Protein AF-A0A7C6ACN4-F1 (afdb_monomer)

Radius of gyration: 21.98 Å; Cα contacts (8 Å, |Δi|>4): 459; chains: 1; bounding box: 52×44×60 Å

Sequence (248 aa):
MKNLQRIVLDIPLSKVHLVDISTASTRESVDLMNLEFILCHEGVNSRGDRFTAEELKASWRTPIYKPLNWEHKEPIIGTIASSSLKKTEDGLYYIECVGKIWKFLYEDYANLIYEAMAKDSPEYHVDSAFISMEAWFSSYRMVVGDYEEVYEKGEAKAEELHELRGTYLDDGRFVSRELRNVIFGGGAITASPADKGAIIKSVASLYSNLEEYHKYLHKAFAGEIHSPLSEEQLIKEHERVHRQLWNI

pLDDT: mean 79.55, std 21.05, range [27.98, 98.44]

Solvent-accessible surface area (backbone atoms only — not comparable to full-atom values): 13806 Å² total; per-residue (Å²): 140,79,85,80,78,79,82,74,82,81,70,75,86,85,72,72,71,91,66,76,69,87,81,64,84,87,67,80,51,91,41,54,35,46,32,35,30,29,48,45,62,48,43,69,33,72,65,12,46,26,38,46,62,68,46,49,72,73,19,40,68,47,33,46,74,16,46,25,24,46,36,98,73,61,56,74,43,29,30,23,74,40,56,41,79,48,63,50,95,90,63,46,38,30,32,38,31,35,35,36,31,41,30,68,88,33,42,71,60,46,48,51,56,48,44,36,65,44,93,80,41,90,88,42,56,71,61,53,42,22,22,28,62,36,73,46,60,81,47,42,30,35,28,32,49,87,66,76,41,76,31,51,67,86,38,74,68,24,62,68,45,58,84,44,39,47,38,65,48,97,88,67,37,40,28,29,34,36,58,31,75,48,36,35,61,26,36,19,45,23,64,75,36,51,42,86,81,12,30,61,70,46,65,53,62,96,56,88,47,60,68,59,53,50,52,48,42,52,35,33,75,72,63,77,40,95,58,95,61,52,73,69,53,44,50,55,50,43,55,53,50,51,27,69,76,66,78,99

Nearest PDB structures (foldseek):
  4nj5-assembly1_A  TM=4.307E-01  e=3.058E+00  Arabidopsis thaliana
  7b5h-assembly1_AJ  TM=3.416E-01  e=3.248E+00  Nostoc sp. PCC 7120 = FACHB-418

Secondary structure (DSSP, 8-state):
------------S--------TT-TT---TTEEEEEEEEEESEE-TTSEEE-HHHHHHHTTTTTT-EEEEGGG--EEEEEEEEEEEE-TTS-EEEEEEEEEETTTSHHHHHHHHHHHSTT-TTS-GGG-EEEEEEE-SEEEEEETTTTEEEETTSHHHHHHHTTTTSB-TTS-BEEEEEES-EEEEEEEESS-SSTT-BEEEE--S-S-HHHHHHHHHHHHTTSS--SS-HHHHHHHHHHHHHHHHT-

Mean predicted aligned error: 12.18 Å

Foldseek 3Di:
DDDDDPPDPCPPPPDLDPDPPVPPDDDPDLQKKKFKWWADWAQAFLQQEGEHPVNCVVALFQQAQFFEAAPPPDDRFWGFNGWDWDADPVGTITIMTMIIGRCVVVVVVLVLLVLLVPPPDPPRDVLQFFKAWDKDADWKWKDKQNNPDIGTPPPPVRVVCVVVRSHADPVGIHIHIYGHPMRTRYMYRGSDYRHPRTGTSDMDPSCPPLVVVLVVLVCCLVVVDPDPDDNVRSVVVNVVSVCVVPVD

Structure (mmCIF, N/CA/C/O backbone):
data_AF-A0A7C6ACN4-F1
#
_entry.id   AF-A0A7C6ACN4-F1
#
loop_
_atom_site.group_PDB
_atom_site.id
_atom_site.type_symbol
_atom_site.label_atom_id
_atom_site.label_alt_id
_atom_site.label_comp_id
_atom_site.label_asym_id
_atom_site.label_entity_id
_atom_site.label_seq_id
_atom_site.pdbx_PDB_ins_code
_atom_site.Cartn_x
_atom_site.Cartn_y
_atom_site.Cartn_z
_atom_site.occupancy
_atom_site.B_iso_or_equiv
_atom_site.auth_seq_id
_atom_site.auth_comp_id
_atom_site.auth_asym_id
_atom_site.auth_atom_id
_atom_site.pdbx_PDB_model_num
ATOM 1 N N . MET A 1 1 ? -13.151 31.583 19.490 1.00 36.50 1 MET A N 1
ATOM 2 C CA . MET A 1 1 ? -12.324 31.464 18.271 1.00 36.50 1 MET A CA 1
ATOM 3 C C . MET A 1 1 ? -10.948 30.980 18.697 1.00 36.50 1 MET A C 1
ATOM 5 O O . MET A 1 1 ? -10.236 31.734 19.345 1.00 36.50 1 MET A O 1
ATOM 9 N N . LYS A 1 2 ? -10.625 29.703 18.464 1.00 31.92 2 LYS A N 1
ATOM 10 C CA . LYS A 1 2 ? -9.300 29.132 18.742 1.00 31.92 2 LYS A CA 1
ATOM 11 C C . LYS A 1 2 ? -8.644 28.816 17.401 1.00 31.92 2 LYS A C 1
ATOM 13 O O . LYS A 1 2 ? -9.242 28.131 16.578 1.00 31.92 2 LYS A O 1
ATOM 18 N N . ASN A 1 3 ? -7.463 29.388 17.198 1.00 32.62 3 ASN A N 1
ATOM 19 C CA . ASN A 1 3 ? -6.634 29.228 16.011 1.00 32.62 3 ASN A CA 1
ATOM 20 C C . ASN A 1 3 ? -6.230 27.761 15.838 1.00 32.62 3 ASN A C 1
ATOM 22 O O . ASN A 1 3 ? -5.557 27.201 16.701 1.00 32.62 3 ASN A O 1
ATOM 26 N N . LEU A 1 4 ? -6.617 27.165 14.712 1.00 27.98 4 LEU A N 1
ATOM 27 C CA . LEU A 1 4 ? -6.029 25.927 14.213 1.00 27.98 4 LEU A CA 1
ATOM 28 C C . LEU A 1 4 ? -4.649 26.270 13.644 1.00 27.98 4 LEU A C 1
ATOM 30 O O . LEU A 1 4 ? -4.538 26.847 12.563 1.00 27.98 4 LEU A O 1
ATOM 34 N N . GLN A 1 5 ? -3.593 25.953 14.393 1.00 31.78 5 GLN A N 1
ATOM 35 C CA . GLN A 1 5 ? -2.251 25.877 13.827 1.00 31.78 5 GLN A CA 1
ATOM 36 C C . GLN A 1 5 ? -2.211 24.679 12.880 1.00 31.78 5 GLN A C 1
ATOM 38 O O . GLN A 1 5 ? -2.373 23.531 13.285 1.00 31.78 5 GLN A O 1
ATOM 43 N N . ARG A 1 6 ? -2.026 24.977 11.596 1.00 28.59 6 ARG A N 1
ATOM 44 C CA . ARG A 1 6 ? -1.754 24.004 10.546 1.00 28.59 6 ARG A CA 1
ATOM 45 C C . ARG A 1 6 ? -0.396 23.370 10.860 1.00 28.59 6 ARG A C 1
ATOM 47 O O . ARG A 1 6 ? 0.621 24.052 10.772 1.00 28.59 6 ARG A O 1
ATOM 54 N N . ILE A 1 7 ? -0.383 22.101 11.263 1.00 30.09 7 ILE A N 1
ATOM 55 C CA . ILE A 1 7 ? 0.850 21.314 11.329 1.00 30.09 7 ILE A CA 1
ATOM 56 C C . ILE A 1 7 ? 1.236 21.035 9.877 1.00 30.09 7 ILE A C 1
ATOM 58 O O . ILE A 1 7 ? 0.654 20.181 9.214 1.00 30.09 7 ILE A O 1
ATOM 62 N N . VAL A 1 8 ? 2.151 21.846 9.354 1.00 30.95 8 VAL A N 1
ATOM 63 C CA . VAL A 1 8 ? 2.871 21.544 8.121 1.00 30.95 8 VAL A CA 1
ATOM 64 C C . VAL A 1 8 ? 3.978 20.584 8.534 1.00 30.95 8 VAL A C 1
ATOM 66 O O . VAL A 1 8 ? 4.896 20.970 9.254 1.00 30.95 8 VAL A O 1
ATOM 69 N N . LEU A 1 9 ? 3.847 19.316 8.148 1.00 28.88 9 LEU A N 1
ATOM 70 C CA . LEU A 1 9 ? 4.969 18.387 8.179 1.00 28.88 9 LEU A CA 1
ATOM 71 C C . LEU A 1 9 ? 5.937 18.836 7.080 1.00 28.88 9 LEU A C 1
ATOM 73 O O . LEU A 1 9 ? 5.779 18.466 5.919 1.00 28.88 9 LEU A O 1
ATOM 77 N N . ASP A 1 10 ? 6.899 19.685 7.443 1.00 32.06 10 ASP A N 1
ATOM 78 C CA . ASP A 1 10 ? 8.075 19.966 6.621 1.00 32.06 10 ASP A CA 1
ATOM 79 C C . ASP A 1 10 ? 8.914 18.686 6.570 1.00 32.06 10 ASP A C 1
ATOM 81 O O . ASP A 1 10 ? 9.819 18.472 7.376 1.00 32.06 10 ASP A O 1
ATOM 85 N N . ILE A 1 11 ? 8.584 17.794 5.636 1.00 36.12 11 ILE A N 1
ATOM 86 C CA . ILE A 1 11 ? 9.479 16.708 5.252 1.00 36.12 11 ILE A CA 1
ATOM 87 C C . ILE A 1 11 ? 10.513 17.340 4.314 1.00 36.12 11 ILE A C 1
ATOM 89 O O . ILE A 1 11 ? 10.164 17.709 3.189 1.00 36.12 11 ILE A O 1
ATOM 93 N N . PRO A 1 12 ? 11.781 17.504 4.726 1.00 34.66 12 PRO A N 1
ATOM 94 C CA . PRO A 1 12 ? 12.799 18.011 3.823 1.00 34.66 12 PRO A CA 1
ATOM 95 C C . PRO A 1 12 ? 12.951 17.048 2.634 1.00 34.66 12 PRO A C 1
ATOM 97 O O . PRO A 1 12 ? 13.355 15.897 2.791 1.00 34.66 12 PRO A O 1
ATOM 100 N N . LEU A 1 13 ? 12.683 17.544 1.422 1.00 40.44 13 LEU A N 1
ATOM 101 C CA . LEU A 1 13 ? 12.832 16.852 0.125 1.00 40.44 13 LEU A CA 1
ATOM 102 C C . LEU A 1 13 ? 14.290 16.459 -0.229 1.00 40.44 13 LEU A C 1
ATOM 104 O O . LEU A 1 13 ? 14.598 16.102 -1.371 1.00 40.44 13 LEU A O 1
ATOM 108 N N . SER A 1 14 ? 15.210 16.502 0.737 1.00 38.72 14 SER A N 1
ATOM 109 C CA . SER A 1 14 ? 16.653 16.325 0.556 1.00 38.72 14 SER A CA 1
ATOM 110 C C . SER A 1 14 ? 17.162 14.887 0.708 1.00 38.72 14 SER A C 1
ATOM 112 O O . SER A 1 14 ? 18.372 14.680 0.743 1.00 38.72 14 SER A O 1
ATOM 114 N N . LYS A 1 15 ? 16.292 13.869 0.738 1.00 39.22 15 LYS A N 1
ATOM 115 C CA . LYS A 1 15 ? 16.721 12.456 0.743 1.00 39.22 15 LYS A CA 1
ATOM 116 C C . LYS A 1 15 ? 15.911 11.569 -0.201 1.00 39.22 15 LYS A C 1
ATOM 118 O O . LYS A 1 15 ? 15.415 10.521 0.190 1.00 39.22 15 LYS A O 1
ATOM 123 N N . VAL A 1 16 ? 15.836 11.951 -1.475 1.00 38.09 16 VAL A N 1
ATOM 124 C CA . VAL A 1 16 ? 15.795 10.922 -2.525 1.00 38.09 16 VAL A CA 1
ATOM 125 C C . VAL A 1 16 ? 17.247 10.634 -2.844 1.00 38.09 16 VAL A C 1
ATOM 127 O O . VAL A 1 16 ? 17.904 11.404 -3.541 1.00 38.09 16 VAL A O 1
ATOM 130 N N . HIS A 1 17 ? 17.774 9.575 -2.250 1.00 35.88 17 HIS A N 1
ATOM 131 C CA . HIS A 1 17 ? 19.028 9.038 -2.724 1.00 35.88 17 HIS A CA 1
ATOM 132 C C . HIS A 1 17 ? 18.700 8.214 -3.971 1.00 35.88 17 HIS A C 1
ATOM 134 O O . HIS A 1 17 ? 17.977 7.224 -3.880 1.00 35.88 17 HIS A O 1
ATOM 140 N N . LEU A 1 18 ? 19.239 8.605 -5.127 1.00 37.12 18 LEU A N 1
ATOM 141 C CA . LEU A 1 18 ? 19.531 7.645 -6.191 1.00 37.12 18 LEU A CA 1
ATOM 142 C C . LEU A 1 18 ? 20.597 6.702 -5.613 1.00 37.12 18 LEU A C 1
ATOM 144 O O . LEU A 1 18 ? 21.793 6.928 -5.775 1.00 37.12 18 LEU A O 1
ATOM 148 N N . VAL A 1 19 ? 20.173 5.737 -4.793 1.00 37.50 19 VAL A N 1
ATOM 149 C CA . VAL A 1 19 ? 21.060 4.692 -4.289 1.00 37.50 19 VAL A CA 1
ATOM 150 C C . VAL A 1 19 ? 21.122 3.652 -5.385 1.00 37.50 19 VAL A C 1
ATOM 152 O O . VAL A 1 19 ? 20.124 3.013 -5.709 1.00 37.50 19 VAL A O 1
ATOM 155 N N . ASP A 1 20 ? 22.311 3.510 -5.947 1.00 41.59 20 ASP A N 1
ATOM 156 C CA . ASP A 1 20 ? 22.740 2.318 -6.655 1.00 41.59 20 ASP A CA 1
ATOM 157 C C . ASP A 1 20 ? 22.333 1.092 -5.816 1.00 41.59 20 ASP A C 1
ATOM 159 O O . ASP A 1 20 ? 22.844 0.907 -4.702 1.00 41.59 20 ASP A O 1
ATOM 163 N N . ILE A 1 21 ? 21.339 0.321 -6.283 1.00 38.94 21 ILE A N 1
ATOM 164 C CA . ILE A 1 21 ? 20.823 -0.892 -5.626 1.00 38.94 21 ILE A CA 1
ATOM 165 C C . ILE A 1 21 ? 21.959 -1.926 -5.644 1.00 38.94 21 ILE A C 1
ATOM 167 O O . ILE A 1 21 ? 22.038 -2.846 -6.456 1.00 38.94 21 ILE A O 1
ATOM 171 N N . SER A 1 22 ? 22.897 -1.754 -4.723 1.00 35.69 22 SER A N 1
ATOM 172 C CA . SER A 1 22 ? 24.231 -2.352 -4.741 1.00 35.69 22 SER A CA 1
ATOM 173 C C . SER A 1 22 ? 24.258 -3.776 -4.183 1.00 35.69 22 SER A C 1
ATOM 175 O O . SER A 1 22 ? 25.254 -4.210 -3.618 1.00 35.69 22 SER A O 1
ATOM 177 N N . THR A 1 23 ? 23.173 -4.534 -4.385 1.00 35.41 23 THR A N 1
ATOM 178 C CA . THR A 1 23 ? 23.148 -6.010 -4.306 1.00 35.41 23 THR A CA 1
ATOM 179 C C . THR A 1 23 ? 22.110 -6.662 -5.243 1.00 35.41 23 THR A C 1
ATOM 181 O O . THR A 1 23 ? 21.738 -7.815 -5.036 1.00 35.41 23 THR A O 1
ATOM 184 N N . ALA A 1 24 ? 21.669 -5.979 -6.312 1.00 33.56 24 ALA A N 1
ATOM 185 C CA . ALA A 1 24 ? 20.885 -6.601 -7.393 1.00 33.56 24 ALA A CA 1
ATOM 186 C C . ALA A 1 24 ? 21.684 -6.806 -8.696 1.00 33.56 24 ALA A C 1
ATOM 188 O O . ALA A 1 24 ? 21.100 -7.078 -9.745 1.00 33.56 24 ALA A O 1
ATOM 189 N N . SER A 1 25 ? 23.019 -6.743 -8.642 1.00 37.97 25 SER A N 1
ATOM 190 C CA . SER A 1 25 ? 23.856 -7.270 -9.722 1.00 37.97 25 SER A CA 1
ATOM 191 C C . SER A 1 25 ? 23.615 -8.782 -9.799 1.00 37.97 25 SER A C 1
ATOM 193 O O . SER A 1 25 ? 23.800 -9.525 -8.839 1.00 37.97 25 SER A O 1
ATOM 195 N N . THR A 1 26 ? 23.044 -9.297 -10.885 1.00 33.91 26 THR A N 1
ATOM 196 C CA . THR A 1 26 ? 23.857 -10.024 -11.879 1.00 33.91 26 THR A CA 1
ATOM 197 C C . THR A 1 26 ? 23.089 -10.351 -13.167 1.00 33.91 26 THR A C 1
ATOM 199 O O . THR A 1 26 ? 23.535 -11.191 -13.941 1.00 33.91 26 THR A O 1
ATOM 202 N N . ARG A 1 27 ? 21.953 -9.691 -13.423 1.00 38.12 27 ARG A N 1
ATOM 203 C CA . ARG A 1 27 ? 21.247 -9.626 -14.718 1.00 38.12 27 ARG A CA 1
ATOM 204 C C . ARG A 1 27 ? 20.074 -8.679 -14.515 1.00 38.12 27 ARG A C 1
ATOM 206 O O . ARG A 1 27 ? 18.991 -9.111 -14.123 1.00 38.12 27 ARG A O 1
ATOM 213 N N . GLU A 1 28 ? 20.301 -7.386 -14.708 1.00 51.59 28 GLU A N 1
ATOM 214 C CA . GLU A 1 28 ? 19.184 -6.472 -14.917 1.00 51.59 28 GLU A CA 1
ATOM 215 C C . GLU A 1 28 ? 18.408 -7.012 -16.116 1.00 51.59 28 GLU A C 1
ATOM 217 O O . GLU A 1 28 ? 18.910 -7.054 -17.240 1.00 51.59 28 GLU A O 1
ATOM 222 N N . SER A 1 29 ? 17.231 -7.577 -15.852 1.00 54.12 29 SER A N 1
ATOM 223 C CA . SER A 1 29 ? 16.371 -8.032 -16.930 1.00 54.12 29 SER A CA 1
ATOM 224 C C . SER A 1 29 ? 16.032 -6.794 -17.743 1.00 54.12 29 SER A C 1
ATOM 226 O O . SER A 1 29 ? 15.450 -5.855 -17.202 1.00 54.12 29 SER A O 1
ATOM 228 N N . VAL A 1 30 ? 16.385 -6.798 -19.028 1.00 60.41 30 VAL A N 1
ATOM 229 C CA . VAL A 1 30 ? 16.044 -5.723 -19.975 1.00 60.41 30 VAL A CA 1
ATOM 230 C C . VAL A 1 30 ? 14.535 -5.435 -19.958 1.00 60.41 30 VAL A C 1
ATOM 232 O O . VAL A 1 30 ? 14.119 -4.334 -20.285 1.00 60.41 30 VAL A O 1
ATOM 235 N N . ASP A 1 31 ? 13.722 -6.392 -19.507 1.00 70.38 31 ASP A N 1
ATOM 236 C CA . ASP A 1 31 ? 12.268 -6.299 -19.381 1.00 70.38 31 ASP A CA 1
ATOM 237 C C . ASP A 1 31 ? 11.757 -5.735 -18.039 1.00 70.38 31 ASP A C 1
ATOM 239 O O . ASP A 1 31 ? 10.598 -5.352 -17.942 1.00 70.38 31 ASP A O 1
ATOM 243 N N . LEU A 1 32 ? 12.573 -5.631 -16.984 1.00 83.75 32 LEU A N 1
ATOM 244 C CA . LEU A 1 32 ? 12.068 -5.255 -15.656 1.00 83.75 32 LEU A CA 1
ATOM 245 C C . LEU A 1 32 ? 12.504 -3.852 -15.226 1.00 83.75 32 LEU A C 1
ATOM 247 O O . LEU A 1 32 ? 13.666 -3.472 -15.365 1.00 83.75 32 LEU A O 1
ATOM 251 N N . MET A 1 33 ? 11.571 -3.105 -14.636 1.00 86.81 33 MET A N 1
ATOM 252 C CA . MET A 1 33 ? 11.847 -1.894 -13.860 1.00 86.81 33 MET A CA 1
ATOM 253 C C . MET A 1 33 ? 11.521 -2.158 -12.390 1.00 86.81 33 MET A C 1
ATOM 255 O O . MET A 1 33 ? 10.387 -2.502 -12.053 1.00 86.81 33 MET A O 1
ATOM 259 N N . ASN A 1 34 ? 12.515 -2.014 -11.514 1.00 87.88 34 ASN A N 1
ATOM 260 C CA . ASN A 1 34 ? 12.298 -2.129 -10.073 1.00 87.88 34 ASN A CA 1
ATOM 261 C C . ASN A 1 34 ? 11.777 -0.799 -9.517 1.00 87.88 34 ASN A C 1
ATOM 263 O O . ASN A 1 34 ? 12.268 0.261 -9.906 1.00 87.88 34 ASN A O 1
ATOM 267 N N . LEU A 1 35 ? 10.848 -0.860 -8.567 1.00 88.56 35 LEU A N 1
ATOM 268 C CA . LEU A 1 35 ? 10.466 0.287 -7.745 1.00 88.56 35 LEU A CA 1
ATOM 269 C C . LEU A 1 35 ? 10.407 -0.096 -6.269 1.00 88.56 35 LEU A C 1
ATOM 271 O O . LEU A 1 35 ? 10.041 -1.220 -5.932 1.00 88.56 35 LEU A O 1
ATOM 275 N N . GLU A 1 36 ? 10.721 0.842 -5.391 1.00 91.69 36 GLU A N 1
ATOM 276 C CA . GLU A 1 36 ? 10.453 0.732 -3.959 1.00 91.69 36 GLU A CA 1
ATOM 277 C C . GLU A 1 36 ? 9.267 1.620 -3.617 1.00 91.69 36 GLU A C 1
ATOM 279 O O . GLU A 1 36 ? 9.196 2.765 -4.064 1.00 91.69 36 GLU A O 1
ATOM 284 N N . PHE A 1 37 ? 8.336 1.122 -2.812 1.00 93.75 37 PHE A N 1
ATOM 285 C CA . PHE A 1 37 ? 7.139 1.875 -2.457 1.00 93.75 37 PHE A CA 1
ATOM 286 C C . PHE A 1 37 ? 6.582 1.477 -1.096 1.00 93.75 37 PHE A C 1
ATOM 288 O O . PHE A 1 37 ? 6.872 0.401 -0.573 1.00 93.75 37 PHE A O 1
ATOM 295 N N . ILE A 1 38 ? 5.756 2.347 -0.523 1.00 95.56 38 ILE A N 1
ATOM 296 C CA . ILE A 1 38 ? 4.995 2.051 0.689 1.00 95.56 38 ILE A CA 1
ATOM 297 C C . ILE A 1 38 ? 3.606 1.572 0.282 1.00 95.56 38 ILE A C 1
ATOM 299 O O . ILE A 1 38 ? 2.901 2.261 -0.446 1.00 95.56 38 ILE A O 1
ATOM 303 N N . LEU A 1 39 ? 3.218 0.384 0.747 1.00 96.31 39 LEU A N 1
ATOM 304 C CA . LEU A 1 39 ? 1.918 -0.208 0.441 1.00 96.31 39 LEU A CA 1
ATOM 305 C C . LEU A 1 39 ? 0.819 0.308 1.376 1.00 96.31 39 LEU A C 1
ATOM 307 O O . LEU A 1 39 ? -0.296 0.542 0.928 1.00 96.31 39 LEU A O 1
ATOM 311 N N . CYS A 1 40 ? 1.107 0.415 2.676 1.00 96.00 40 CYS A N 1
ATOM 312 C CA . CYS A 1 40 ? 0.119 0.743 3.707 1.00 96.00 40 CYS A CA 1
ATOM 313 C C . CYS A 1 40 ? 0.803 1.198 5.001 1.00 96.00 40 CYS A C 1
ATOM 315 O O . CYS A 1 40 ? 1.792 0.581 5.414 1.00 96.00 40 CYS A O 1
ATOM 317 N N . HIS A 1 41 ? 0.232 2.202 5.666 1.00 96.88 41 HIS A N 1
ATOM 318 C CA . HIS A 1 41 ? 0.572 2.605 7.033 1.00 96.88 41 HIS A CA 1
ATOM 319 C C . HIS A 1 41 ? -0.390 2.027 8.074 1.00 96.88 41 HIS A C 1
ATOM 321 O O . HIS A 1 41 ? -1.532 1.673 7.783 1.00 96.88 41 HIS A O 1
ATOM 327 N N . GLU A 1 42 ? 0.087 1.956 9.312 1.00 97.69 42 GLU A N 1
ATOM 328 C CA . GLU A 1 42 ? -0.745 1.828 10.501 1.00 97.69 42 GLU A CA 1
ATOM 329 C C . GLU A 1 42 ? -1.619 3.076 10.665 1.00 97.69 42 GLU A C 1
ATOM 331 O O . GLU A 1 42 ? -1.172 4.199 10.431 1.00 97.69 42 GLU A O 1
ATOM 336 N N . GLY A 1 43 ? -2.857 2.877 11.113 1.00 96.50 43 GLY A N 1
ATOM 337 C CA . GLY A 1 43 ? -3.815 3.948 11.358 1.00 96.50 43 GLY A CA 1
ATOM 338 C C . GLY A 1 43 ? -5.006 3.911 10.408 1.00 96.50 43 GLY A C 1
ATOM 339 O O . GLY A 1 43 ? -5.295 2.888 9.786 1.00 96.50 43 GLY A O 1
ATOM 340 N N . VAL A 1 44 ? -5.741 5.024 10.365 1.00 96.25 44 VAL A N 1
ATOM 341 C CA . VAL A 1 44 ? -6.964 5.180 9.568 1.00 96.25 44 VAL A CA 1
ATOM 342 C C . VAL A 1 44 ? -6.636 5.855 8.238 1.00 96.25 44 VAL A C 1
ATOM 344 O O . VAL A 1 44 ? -6.022 6.920 8.217 1.00 96.25 44 VAL A O 1
ATOM 347 N N . ASN A 1 45 ? -7.090 5.272 7.131 1.00 94.25 45 ASN A N 1
ATOM 348 C CA . ASN A 1 45 ? -7.017 5.901 5.815 1.00 94.25 45 ASN A CA 1
ATOM 349 C C . ASN A 1 45 ? -8.221 6.830 5.545 1.00 94.25 45 ASN A C 1
ATOM 351 O O . ASN A 1 45 ? -9.189 6.884 6.304 1.00 94.25 45 ASN A O 1
ATOM 355 N N . SER A 1 46 ? -8.203 7.537 4.412 1.00 90.62 46 SER A N 1
ATOM 356 C CA . SER A 1 46 ? -9.281 8.477 4.049 1.00 90.62 46 SER A CA 1
ATOM 357 C C . SER A 1 46 ? -10.644 7.825 3.764 1.00 90.62 46 SER A C 1
ATOM 359 O O . SER A 1 46 ? -11.647 8.528 3.685 1.00 90.62 46 SER A O 1
ATOM 361 N N . ARG A 1 47 ? -10.716 6.491 3.643 1.00 92.44 47 ARG A N 1
ATOM 362 C CA . ARG A 1 47 ? -11.973 5.723 3.527 1.00 92.44 47 ARG A CA 1
ATOM 363 C C . ARG A 1 47 ? -12.488 5.208 4.873 1.00 92.44 47 ARG A C 1
ATOM 365 O O . ARG A 1 47 ? -13.448 4.437 4.903 1.00 92.44 47 ARG A O 1
ATOM 372 N N . GLY A 1 48 ? -11.844 5.606 5.971 1.00 95.44 48 GLY A N 1
ATOM 373 C CA . GLY A 1 48 ? -12.188 5.187 7.323 1.00 95.44 48 GLY A CA 1
ATOM 374 C C . GLY A 1 48 ? -11.814 3.741 7.643 1.00 95.44 48 GLY A C 1
ATOM 375 O O . GLY A 1 48 ? -12.254 3.236 8.673 1.00 95.44 48 GLY A O 1
ATOM 376 N N . ASP A 1 49 ? -11.036 3.061 6.798 1.00 97.12 49 ASP A N 1
ATOM 377 C CA . ASP A 1 49 ? -10.486 1.747 7.134 1.00 97.12 49 ASP A CA 1
ATOM 378 C C . ASP A 1 49 ? -9.235 1.922 7.996 1.00 97.12 49 ASP A C 1
ATOM 380 O O . ASP A 1 49 ? -8.381 2.764 7.707 1.00 97.12 49 ASP A O 1
ATOM 384 N N . ARG A 1 50 ? -9.143 1.128 9.062 1.00 97.38 50 ARG A N 1
ATOM 385 C CA . ARG A 1 50 ? -8.072 1.173 10.056 1.00 97.38 50 ARG A CA 1
ATOM 386 C C . ARG A 1 50 ? -7.257 -0.117 10.032 1.00 97.38 50 ARG A C 1
ATOM 388 O O . ARG A 1 50 ? -7.820 -1.205 10.155 1.00 97.38 50 ARG A O 1
ATOM 395 N N . PHE A 1 51 ? -5.937 0.025 9.953 1.00 97.88 51 PHE A N 1
ATOM 396 C CA . PHE A 1 51 ? -4.968 -1.064 10.091 1.00 97.88 51 PHE A CA 1
ATOM 397 C C . PHE A 1 51 ? -4.198 -0.899 11.401 1.00 97.88 51 PHE A C 1
ATOM 399 O O . PHE A 1 51 ? -3.621 0.160 11.643 1.00 97.88 51 PHE A O 1
ATOM 406 N N . THR A 1 52 ? -4.184 -1.923 12.255 1.00 97.94 52 THR A N 1
ATOM 407 C CA . THR A 1 52 ? -3.419 -1.884 13.514 1.00 97.94 52 THR A CA 1
ATOM 408 C C . THR A 1 52 ? -2.009 -2.435 13.336 1.00 97.94 52 THR A C 1
ATOM 410 O O . THR A 1 52 ? -1.732 -3.185 12.395 1.00 97.94 52 THR A O 1
ATOM 413 N N . ALA A 1 53 ? -1.117 -2.126 14.280 1.00 98.12 53 ALA A N 1
ATOM 414 C CA . ALA A 1 53 ? 0.209 -2.731 14.345 1.00 98.12 53 ALA A CA 1
ATOM 415 C C . ALA A 1 53 ? 0.167 -4.270 14.318 1.00 98.12 53 ALA A C 1
ATOM 417 O O . ALA A 1 53 ? 1.007 -4.899 13.675 1.00 98.12 53 ALA A O 1
ATOM 418 N N . GLU A 1 54 ? -0.777 -4.894 15.027 1.00 98.06 54 GLU A N 1
ATOM 419 C CA . GLU A 1 54 ? -0.943 -6.353 15.073 1.00 98.06 54 GLU A CA 1
ATOM 420 C C . GLU A 1 54 ? -1.284 -6.915 13.694 1.00 98.06 54 GLU A C 1
ATOM 422 O O . GLU A 1 54 ? -0.650 -7.875 13.252 1.00 98.06 54 GLU A O 1
ATOM 427 N N . GLU A 1 55 ? -2.227 -6.287 12.991 1.00 97.75 55 GLU A N 1
ATOM 428 C CA . GLU A 1 55 ? -2.631 -6.718 11.653 1.00 97.75 55 GLU A CA 1
ATOM 429 C C . GLU A 1 55 ? -1.491 -6.557 10.650 1.00 97.75 55 GLU A C 1
ATOM 431 O O . GLU A 1 55 ? -1.211 -7.485 9.891 1.00 97.75 55 GLU A O 1
ATOM 436 N N . LEU A 1 56 ? -0.755 -5.441 10.680 1.00 98.12 56 LEU A N 1
ATOM 437 C CA . LEU A 1 56 ? 0.402 -5.260 9.797 1.00 98.12 56 LEU A CA 1
ATOM 438 C C . LEU A 1 56 ? 1.514 -6.278 10.095 1.00 98.12 56 LEU A C 1
ATOM 440 O O . LEU A 1 56 ? 2.090 -6.854 9.170 1.00 98.12 56 LEU A O 1
ATOM 444 N N . LYS A 1 57 ? 1.782 -6.581 11.372 1.00 98.31 57 LYS A N 1
ATOM 445 C CA . LYS A 1 57 ? 2.740 -7.633 11.765 1.00 98.31 57 LYS A CA 1
ATOM 446 C C . LYS A 1 57 ? 2.329 -9.021 11.281 1.00 98.31 57 LYS A C 1
ATOM 448 O O . LYS A 1 57 ? 3.206 -9.813 10.937 1.00 98.31 57 LYS A O 1
ATOM 453 N N . ALA A 1 58 ? 1.034 -9.320 11.253 1.00 98.00 58 ALA A N 1
ATOM 454 C CA . ALA A 1 58 ? 0.526 -10.604 10.781 1.00 98.00 58 ALA A CA 1
ATOM 455 C C . ALA A 1 58 ? 0.528 -10.711 9.246 1.00 98.00 58 ALA A C 1
ATOM 457 O O . ALA A 1 58 ? 0.763 -11.788 8.699 1.00 98.00 58 ALA A O 1
ATOM 458 N N . SER A 1 59 ? 0.298 -9.599 8.546 1.00 97.69 59 SER A N 1
ATOM 459 C CA . SER A 1 59 ? -0.035 -9.601 7.117 1.00 97.69 59 SER A CA 1
ATOM 460 C C . SER A 1 59 ? 1.067 -9.083 6.189 1.00 97.69 59 SER A C 1
ATOM 462 O O . SER A 1 59 ? 0.950 -9.261 4.978 1.00 97.69 59 SER A O 1
ATOM 464 N N . TRP A 1 60 ? 2.172 -8.515 6.692 1.00 98.19 60 TRP A N 1
ATOM 465 C CA . TRP A 1 60 ? 3.184 -7.860 5.842 1.00 98.19 60 TRP A CA 1
ATOM 466 C C . TRP A 1 60 ? 3.784 -8.732 4.735 1.00 98.19 60 TRP A C 1
ATOM 468 O O . TRP A 1 60 ? 4.256 -8.184 3.746 1.00 98.19 60 TRP A O 1
ATOM 478 N N . ARG A 1 61 ? 3.775 -10.067 4.861 1.00 97.81 61 ARG A N 1
ATOM 479 C CA . ARG A 1 61 ? 4.263 -11.006 3.824 1.00 97.81 61 ARG A CA 1
ATOM 480 C C . ARG A 1 61 ? 3.229 -11.371 2.763 1.00 97.81 61 ARG A C 1
ATOM 482 O O . ARG A 1 61 ? 3.597 -11.871 1.707 1.00 97.81 61 ARG A O 1
ATOM 489 N N . THR A 1 62 ? 1.950 -11.136 3.032 1.00 98.12 62 THR A N 1
ATOM 490 C CA . THR A 1 62 ? 0.856 -11.483 2.115 1.00 98.12 62 THR A CA 1
ATOM 491 C C . THR A 1 62 ? 0.880 -10.788 0.744 1.00 98.12 62 THR A C 1
ATOM 493 O O . THR A 1 62 ? 0.440 -11.441 -0.204 1.00 98.12 62 THR A O 1
ATOM 496 N N . PRO A 1 63 ? 1.424 -9.559 0.566 1.00 97.50 63 PRO A N 1
ATOM 497 C CA . PRO A 1 63 ? 1.495 -8.943 -0.755 1.00 97.50 63 PRO A CA 1
ATOM 498 C C . PRO A 1 63 ? 2.587 -9.539 -1.655 1.00 97.50 63 PRO A C 1
ATOM 500 O O . PRO A 1 63 ? 2.625 -9.214 -2.834 1.00 97.50 63 PRO A O 1
ATOM 503 N N . ILE A 1 64 ? 3.484 -10.402 -1.162 1.00 96.12 64 ILE A N 1
ATOM 504 C CA . ILE A 1 64 ? 4.544 -10.985 -1.999 1.00 96.12 64 ILE A CA 1
ATOM 505 C C . ILE A 1 64 ? 3.916 -11.822 -3.131 1.00 96.12 64 ILE A C 1
ATOM 507 O O . ILE A 1 64 ? 3.024 -12.639 -2.901 1.00 96.12 64 ILE A O 1
ATOM 511 N N . TYR A 1 65 ? 4.398 -11.606 -4.357 1.00 95.06 65 TYR A N 1
ATOM 512 C CA . TYR A 1 65 ? 3.918 -12.176 -5.624 1.00 95.06 65 TYR A CA 1
ATOM 513 C C . TYR A 1 65 ? 2.500 -11.772 -6.028 1.00 95.06 65 TYR A C 1
ATOM 515 O O . TYR A 1 65 ? 1.905 -12.375 -6.922 1.00 95.06 65 TYR A O 1
ATOM 523 N N . LYS A 1 66 ? 1.947 -10.743 -5.388 1.00 96.75 66 LYS A N 1
ATOM 524 C CA . LYS A 1 66 ? 0.669 -10.162 -5.783 1.00 96.75 66 LYS A CA 1
ATOM 525 C C . LYS A 1 66 ? 0.833 -9.173 -6.939 1.00 96.75 66 LYS A C 1
ATOM 527 O O . LYS A 1 66 ? 1.946 -8.682 -7.165 1.00 96.75 66 LYS A O 1
ATOM 532 N N . PRO A 1 67 ? -0.238 -8.931 -7.712 1.00 95.56 67 PRO A N 1
ATOM 533 C CA . PRO A 1 67 ? -0.201 -8.018 -8.844 1.00 95.56 67 PRO A CA 1
ATOM 534 C C . PRO A 1 67 ? 0.058 -6.564 -8.429 1.00 95.56 67 PRO A C 1
ATOM 536 O O . PRO A 1 67 ? -0.308 -6.131 -7.332 1.00 95.56 67 PRO A O 1
ATOM 539 N N . LEU A 1 68 ? 0.688 -5.830 -9.347 1.00 94.44 68 LEU A N 1
ATOM 540 C CA . LEU A 1 68 ? 0.691 -4.373 -9.390 1.00 94.44 68 LEU A CA 1
ATOM 541 C C . LEU A 1 68 ? -0.126 -3.913 -10.596 1.00 94.44 68 LEU A C 1
ATOM 543 O O . LEU A 1 68 ? 0.243 -4.203 -11.736 1.00 94.44 68 LEU A O 1
ATOM 547 N N . ASN A 1 69 ? -1.215 -3.200 -10.338 1.00 92.00 69 ASN A N 1
ATOM 548 C CA . ASN A 1 69 ? -2.143 -2.721 -11.356 1.00 92.00 69 ASN A CA 1
ATOM 549 C C . ASN A 1 69 ? -1.850 -1.263 -11.712 1.00 92.00 69 ASN A C 1
ATOM 551 O O . ASN A 1 69 ? -1.360 -0.497 -10.878 1.00 92.00 69 ASN A O 1
ATOM 555 N N . TRP A 1 70 ? -2.186 -0.870 -12.938 1.00 87.56 70 TRP A N 1
ATOM 556 C CA . TRP A 1 70 ? -2.341 0.537 -13.278 1.00 87.56 70 TRP A CA 1
ATOM 557 C C . TRP A 1 70 ? -3.771 0.980 -12.994 1.00 87.56 70 TRP A C 1
ATOM 559 O O . TRP A 1 70 ? -4.710 0.518 -13.647 1.00 87.56 70 TRP A O 1
ATOM 569 N N . GLU A 1 71 ? -3.938 1.866 -12.013 1.00 80.75 71 GLU A N 1
ATOM 570 C CA . GLU A 1 71 ? -5.238 2.213 -11.442 1.00 80.75 71 GLU A CA 1
ATOM 571 C C . GLU A 1 71 ? -6.047 0.959 -11.019 1.00 80.75 71 GLU A C 1
ATOM 573 O O . GLU A 1 71 ? -5.608 -0.188 -11.106 1.00 80.75 71 GLU A O 1
ATOM 578 N N . HIS A 1 72 ? -7.272 1.144 -10.530 1.00 69.94 72 HIS A N 1
ATOM 579 C CA . HIS A 1 72 ? -8.155 0.020 -10.175 1.00 69.94 72 HIS A CA 1
ATOM 580 C C . HIS A 1 72 ? -8.845 -0.639 -11.388 1.00 69.94 72 HIS A C 1
ATOM 582 O O . HIS A 1 72 ? -9.857 -1.318 -11.213 1.00 69.94 72 HIS A O 1
ATOM 588 N N . LYS A 1 73 ? -8.385 -0.385 -12.623 1.00 64.75 73 LYS A N 1
ATOM 589 C CA . LYS A 1 73 ? -9.125 -0.731 -13.854 1.00 64.75 73 LYS A CA 1
ATOM 590 C C . LYS A 1 73 ? -8.408 -1.688 -14.812 1.00 64.75 73 LYS A C 1
ATOM 592 O O . LYS A 1 73 ? -8.932 -1.890 -15.902 1.00 64.75 73 LYS A O 1
ATOM 597 N N . GLU A 1 74 ? -7.303 -2.311 -14.385 1.00 70.56 74 GLU A N 1
ATOM 598 C CA . GLU A 1 74 ? -6.379 -3.061 -15.260 1.00 70.56 74 GLU A CA 1
ATOM 599 C C . GLU A 1 74 ? -5.728 -2.126 -16.318 1.00 70.56 74 GLU A C 1
ATOM 601 O O . GLU A 1 74 ? -6.296 -1.085 -16.658 1.00 70.56 74 GLU A O 1
ATOM 606 N N . PRO A 1 75 ? -4.518 -2.414 -16.837 1.00 88.38 75 PRO A N 1
ATOM 607 C CA . PRO A 1 75 ? -3.783 -3.682 -16.798 1.00 88.38 75 PRO A CA 1
ATOM 608 C C . PRO A 1 75 ? -3.028 -3.974 -15.494 1.00 88.38 75 PRO A C 1
ATOM 610 O O . PRO A 1 75 ? -2.693 -3.078 -14.719 1.00 88.38 75 PRO A O 1
ATOM 613 N N . ILE A 1 76 ? -2.711 -5.257 -15.287 1.00 93.44 76 ILE A N 1
ATOM 614 C CA . ILE A 1 76 ? -1.671 -5.693 -14.347 1.00 93.44 76 ILE A CA 1
ATOM 615 C C . ILE A 1 76 ? -0.323 -5.460 -15.030 1.00 93.44 76 ILE A C 1
ATOM 617 O O . ILE A 1 76 ? 0.023 -6.161 -15.981 1.00 93.44 76 ILE A O 1
ATOM 621 N N . ILE A 1 77 ? 0.431 -4.483 -14.542 1.00 92.00 77 ILE A N 1
ATOM 622 C CA . ILE A 1 77 ? 1.689 -4.026 -15.148 1.00 92.00 77 ILE A CA 1
ATOM 623 C C . ILE A 1 77 ? 2.931 -4.594 -14.460 1.00 92.00 77 ILE A C 1
ATOM 625 O O . ILE A 1 77 ? 4.051 -4.424 -14.943 1.00 92.00 77 ILE A O 1
ATOM 629 N N . GLY A 1 78 ? 2.753 -5.269 -13.326 1.00 94.25 78 GLY A N 1
ATOM 630 C CA . GLY A 1 78 ? 3.868 -5.822 -12.581 1.00 94.25 78 GLY A CA 1
ATOM 631 C C . GLY A 1 78 ? 3.476 -6.739 -11.435 1.00 94.25 78 GLY A C 1
ATOM 632 O O . GLY A 1 78 ? 2.332 -7.174 -11.292 1.00 94.25 78 GLY A O 1
ATOM 633 N N . THR A 1 79 ? 4.455 -7.013 -10.579 1.00 95.81 79 THR A N 1
ATOM 634 C CA . THR A 1 79 ? 4.281 -7.818 -9.370 1.00 95.81 79 THR A CA 1
ATOM 635 C C . THR A 1 79 ? 5.103 -7.281 -8.208 1.00 95.81 79 THR A C 1
ATOM 637 O O . THR A 1 79 ? 6.150 -6.658 -8.388 1.00 95.81 79 THR A O 1
ATOM 640 N N . ILE A 1 80 ? 4.646 -7.558 -6.994 1.00 96.44 80 ILE A N 1
ATOM 641 C CA . ILE A 1 80 ? 5.375 -7.287 -5.761 1.00 96.44 80 ILE A CA 1
ATOM 642 C C . ILE A 1 80 ? 6.384 -8.418 -5.534 1.00 96.44 80 ILE A C 1
ATOM 644 O O . ILE A 1 80 ? 6.017 -9.565 -5.287 1.00 96.44 80 ILE A O 1
ATOM 648 N N . ALA A 1 81 ? 7.674 -8.110 -5.615 1.00 94.06 81 ALA A N 1
ATOM 649 C CA . ALA A 1 81 ? 8.755 -9.083 -5.484 1.00 94.06 81 ALA A CA 1
ATOM 650 C C . ALA A 1 81 ? 9.142 -9.360 -4.027 1.00 94.06 81 ALA A C 1
ATOM 652 O O . ALA A 1 81 ? 9.526 -10.480 -3.689 1.00 94.06 81 ALA A O 1
ATOM 653 N N . SER A 1 82 ? 9.060 -8.348 -3.167 1.00 94.62 82 SER A N 1
ATOM 654 C CA . SER A 1 82 ? 9.333 -8.484 -1.739 1.00 94.62 82 SER A CA 1
ATOM 655 C C . SER A 1 82 ? 8.540 -7.465 -0.932 1.00 94.62 82 SER A C 1
ATOM 657 O O . SER A 1 82 ? 8.018 -6.480 -1.459 1.00 94.62 82 SER A O 1
ATOM 659 N N . SER A 1 83 ? 8.451 -7.715 0.367 1.00 97.12 83 SER A N 1
ATOM 660 C CA . SER A 1 83 ? 7.874 -6.795 1.334 1.00 97.12 83 SER A CA 1
ATOM 661 C C . SER A 1 83 ? 8.682 -6.817 2.624 1.00 97.12 83 SER A C 1
ATOM 663 O O . SER A 1 83 ? 9.421 -7.763 2.900 1.00 97.12 83 SER A O 1
ATOM 665 N N . SER A 1 84 ? 8.556 -5.763 3.418 1.00 97.44 84 SER A N 1
ATOM 666 C CA . SER A 1 84 ? 9.174 -5.636 4.729 1.00 97.44 84 SER A CA 1
ATOM 667 C C . SER A 1 84 ? 8.299 -4.779 5.633 1.00 97.44 84 SER A C 1
ATOM 669 O O . SER A 1 84 ? 7.663 -3.826 5.186 1.00 97.44 84 SER A O 1
ATOM 671 N N . LEU A 1 85 ? 8.263 -5.128 6.916 1.00 98.06 85 LEU A N 1
ATOM 672 C CA . LEU A 1 85 ? 7.606 -4.323 7.934 1.00 98.06 85 LEU A CA 1
ATOM 673 C C . LEU A 1 85 ? 8.621 -3.340 8.525 1.00 98.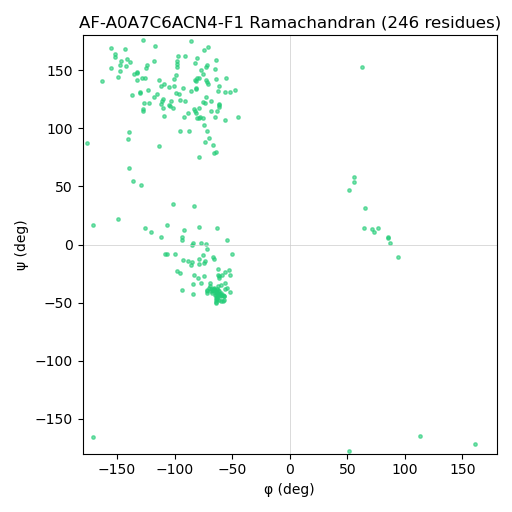06 85 LEU A C 1
ATOM 675 O O . LEU A 1 85 ? 9.662 -3.757 9.037 1.00 98.06 85 LEU A O 1
ATOM 679 N N . LYS A 1 86 ? 8.310 -2.048 8.476 1.00 97.56 86 LYS A N 1
ATOM 680 C CA . LYS A 1 86 ? 9.159 -0.960 8.974 1.00 97.56 86 LYS A CA 1
ATOM 681 C C . LYS A 1 86 ? 8.385 -0.062 9.936 1.00 97.56 86 LYS A C 1
ATOM 683 O O . LYS A 1 86 ? 7.197 -0.275 10.167 1.00 97.56 86 LYS A O 1
ATOM 688 N N . LYS A 1 87 ? 9.082 0.913 10.524 1.00 97.06 87 LYS A N 1
ATOM 689 C CA . LYS A 1 87 ? 8.505 1.935 11.401 1.00 97.06 87 LYS A CA 1
ATOM 690 C C . LYS A 1 87 ? 8.846 3.337 10.924 1.00 97.06 87 LYS A C 1
ATOM 692 O O . LYS A 1 87 ? 9.959 3.555 10.439 1.00 97.06 87 LYS A O 1
ATOM 697 N N . THR A 1 88 ? 7.902 4.259 11.065 1.00 93.19 88 THR A N 1
ATOM 698 C CA . THR A 1 88 ? 8.143 5.700 10.946 1.00 93.19 88 THR A CA 1
ATOM 699 C C . THR A 1 88 ? 8.955 6.199 12.146 1.00 93.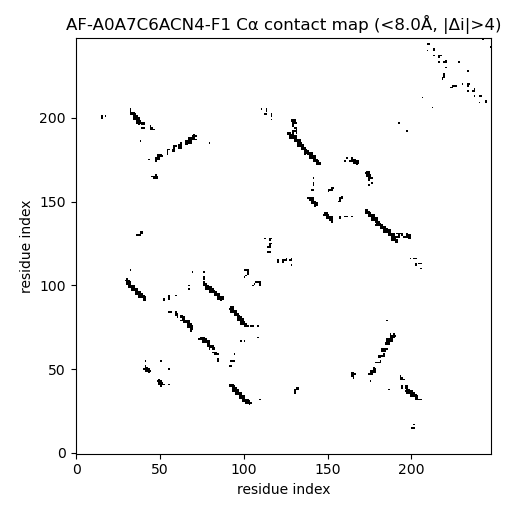19 88 THR A C 1
ATOM 701 O O . THR A 1 88 ? 9.152 5.466 13.121 1.00 93.19 88 THR A O 1
ATOM 704 N N . GLU A 1 89 ? 9.432 7.444 12.090 1.00 91.00 89 GLU A N 1
ATOM 705 C CA . GLU A 1 89 ? 10.140 8.075 13.216 1.00 91.00 89 GLU A CA 1
ATOM 706 C C . GLU A 1 89 ? 9.258 8.150 14.474 1.00 91.00 89 GLU A C 1
ATOM 708 O O . GLU A 1 89 ? 9.736 7.893 15.578 1.00 91.00 89 GLU A O 1
ATOM 713 N N . ASP A 1 90 ? 7.951 8.357 14.290 1.00 91.38 90 ASP A N 1
ATOM 714 C CA . ASP A 1 90 ? 6.945 8.386 15.361 1.00 91.38 90 ASP A CA 1
ATOM 715 C C . ASP A 1 90 ? 6.552 6.988 15.879 1.00 91.38 90 ASP A C 1
ATOM 717 O O . ASP A 1 90 ? 5.703 6.846 16.758 1.00 91.38 90 ASP A O 1
ATOM 721 N N . GLY A 1 91 ? 7.164 5.927 15.346 1.00 93.88 91 GLY A N 1
ATOM 722 C CA . GLY A 1 91 ? 7.001 4.557 15.829 1.00 93.88 91 GLY A CA 1
ATOM 723 C C . GLY A 1 91 ? 5.827 3.774 15.234 1.00 93.88 91 GLY A C 1
ATOM 724 O O . GLY A 1 91 ? 5.678 2.601 15.594 1.00 93.88 91 GLY A O 1
ATOM 725 N N . LEU A 1 92 ? 5.058 4.368 14.315 1.00 95.75 92 LEU A N 1
ATOM 726 C CA . LEU A 1 92 ? 3.968 3.704 13.589 1.00 95.75 92 LEU A CA 1
ATOM 727 C C . LEU A 1 92 ? 4.515 2.720 12.558 1.00 95.75 92 LEU A C 1
ATOM 729 O O . LEU A 1 92 ? 5.517 2.997 11.895 1.00 95.75 92 LEU A O 1
ATOM 733 N N . TYR A 1 93 ? 3.859 1.575 12.396 1.00 98.06 93 TYR A N 1
ATOM 734 C CA . TYR A 1 93 ? 4.264 0.588 11.401 1.00 98.06 93 TYR A CA 1
ATOM 735 C C . TYR A 1 93 ? 3.845 0.980 9.979 1.00 98.06 93 TYR A C 1
ATOM 737 O O . TYR A 1 93 ? 2.817 1.613 9.761 1.00 98.06 93 TYR A O 1
ATOM 745 N N . TYR A 1 94 ? 4.623 0.546 8.989 1.00 98.00 94 TYR A N 1
ATOM 746 C CA . TYR A 1 94 ? 4.228 0.555 7.581 1.00 98.00 94 TYR A CA 1
ATOM 747 C C . TYR A 1 94 ? 4.840 -0.630 6.836 1.00 98.00 94 TYR A C 1
ATOM 749 O O . TYR A 1 94 ? 5.844 -1.207 7.270 1.00 98.00 94 TYR A O 1
ATOM 757 N N . ILE A 1 95 ? 4.231 -1.004 5.713 1.00 98.06 95 ILE A N 1
ATOM 758 C CA . ILE A 1 95 ? 4.738 -2.056 4.829 1.00 98.06 95 ILE A CA 1
ATOM 759 C C . ILE A 1 95 ? 5.432 -1.402 3.641 1.00 98.06 95 ILE A C 1
ATOM 761 O O . ILE A 1 95 ? 4.797 -0.706 2.852 1.00 98.06 95 ILE A O 1
ATOM 765 N N . GLU A 1 96 ? 6.729 -1.653 3.505 1.00 97.06 96 GLU A N 1
ATOM 766 C CA . GLU A 1 96 ? 7.511 -1.258 2.336 1.00 97.06 96 GLU A CA 1
ATOM 767 C C . GLU A 1 96 ? 7.706 -2.456 1.412 1.00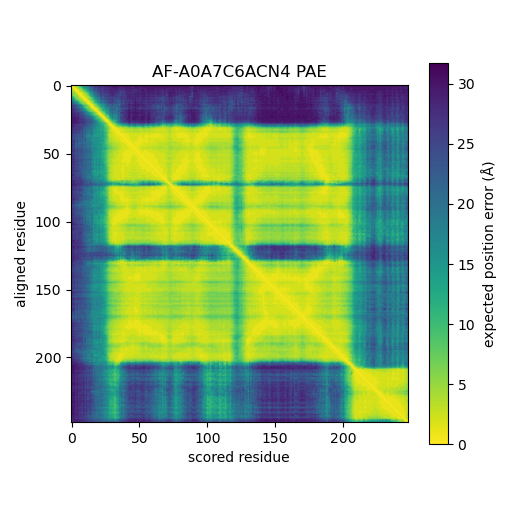 97.06 96 GLU A C 1
ATOM 769 O O . GLU A 1 96 ? 8.031 -3.554 1.871 1.00 97.06 96 GLU A O 1
ATOM 774 N N . CYS A 1 97 ? 7.537 -2.242 0.116 1.00 96.81 97 CYS A N 1
ATOM 775 C CA . CYS A 1 97 ? 7.588 -3.266 -0.910 1.00 96.81 97 CYS A CA 1
ATOM 776 C C . CYS A 1 97 ? 8.600 -2.923 -2.000 1.00 96.81 97 CYS A C 1
ATOM 778 O O . CYS A 1 97 ? 8.829 -1.754 -2.309 1.00 96.81 97 CYS A O 1
ATOM 780 N N . VAL A 1 98 ? 9.143 -3.970 -2.624 1.00 94.44 98 VAL A N 1
ATOM 781 C CA . VAL A 1 98 ? 9.835 -3.865 -3.911 1.00 94.44 98 VAL A CA 1
ATOM 782 C C . VAL A 1 98 ? 8.911 -4.414 -4.986 1.00 94.44 98 VAL A C 1
ATOM 784 O O . VAL A 1 98 ? 8.520 -5.582 -4.939 1.00 94.44 98 VAL A O 1
ATOM 787 N N . GLY A 1 99 ? 8.558 -3.573 -5.948 1.00 93.62 99 GLY A N 1
ATOM 788 C CA . GLY A 1 99 ? 7.786 -3.914 -7.134 1.00 93.62 99 GLY A CA 1
ATOM 789 C C . GLY A 1 99 ? 8.675 -4.149 -8.346 1.00 93.62 99 GLY A C 1
ATOM 790 O O . GLY A 1 99 ? 9.783 -3.623 -8.435 1.00 93.62 99 GLY A O 1
ATOM 791 N N . LYS A 1 100 ? 8.165 -4.933 -9.291 1.00 92.81 100 LYS A N 1
ATOM 792 C CA . LYS A 1 100 ? 8.758 -5.176 -10.605 1.00 92.81 100 LYS A CA 1
ATOM 793 C C . LYS A 1 100 ? 7.712 -4.904 -11.669 1.00 92.81 100 LYS A C 1
ATOM 795 O O . LYS A 1 100 ? 6.720 -5.625 -11.721 1.00 92.81 100 LYS A O 1
ATOM 800 N N . ILE A 1 101 ? 7.942 -3.893 -12.495 1.00 91.19 101 ILE A N 1
ATOM 801 C CA . ILE A 1 101 ? 7.114 -3.575 -13.661 1.00 91.19 101 ILE A CA 1
ATOM 802 C C . ILE A 1 101 ? 7.700 -4.282 -14.879 1.00 91.19 101 ILE A C 1
ATOM 804 O O . ILE A 1 101 ? 8.915 -4.231 -15.083 1.00 91.19 101 ILE A O 1
ATOM 808 N N . TRP A 1 102 ? 6.851 -4.924 -15.680 1.00 89.56 102 TRP A N 1
ATOM 809 C CA . TRP A 1 102 ? 7.228 -5.504 -16.973 1.00 89.56 102 TRP A CA 1
ATOM 810 C C . TRP A 1 102 ? 7.307 -4.390 -18.020 1.00 89.56 102 TRP A C 1
ATOM 812 O O . TRP A 1 102 ? 6.393 -4.208 -18.824 1.00 89.56 102 TRP A O 1
ATOM 822 N N . LYS A 1 103 ? 8.375 -3.586 -17.965 1.00 82.81 103 LYS A N 1
ATOM 823 C CA . LYS A 1 103 ? 8.535 -2.384 -18.796 1.00 82.81 103 LYS A CA 1
ATOM 824 C C . LYS A 1 103 ? 8.584 -2.691 -20.290 1.00 82.81 103 LYS A C 1
ATOM 826 O O . LYS A 1 103 ? 8.301 -1.803 -21.076 1.00 82.81 103 LYS A O 1
ATOM 831 N N . PHE A 1 104 ? 8.913 -3.918 -20.695 1.00 76.88 104 PHE A N 1
ATOM 832 C CA . PHE A 1 104 ? 8.878 -4.278 -22.110 1.00 76.88 104 PHE A CA 1
ATOM 833 C C . PHE A 1 104 ? 7.446 -4.395 -22.643 1.00 76.88 104 PHE A C 1
ATOM 835 O O . PHE A 1 104 ? 7.144 -3.964 -23.750 1.00 76.88 104 PHE A O 1
ATOM 842 N N . LEU A 1 105 ? 6.557 -5.000 -21.850 1.00 77.56 105 LEU A N 1
ATOM 843 C CA . LEU A 1 105 ? 5.144 -5.161 -22.201 1.00 77.56 105 LEU A CA 1
ATOM 844 C C . LEU A 1 105 ? 4.341 -3.879 -21.955 1.00 77.56 105 LEU A C 1
ATOM 846 O O . LEU A 1 105 ? 3.340 -3.639 -22.623 1.00 77.56 105 LEU A O 1
ATOM 850 N N . TYR A 1 106 ? 4.779 -3.077 -20.986 1.00 83.69 106 TYR A N 1
ATOM 851 C CA . TYR A 1 106 ? 4.071 -1.911 -20.467 1.00 83.69 106 TYR A CA 1
ATOM 852 C C . TYR A 1 106 ? 4.978 -0.677 -20.452 1.00 83.69 106 TYR A C 1
ATOM 854 O O . TYR A 1 106 ? 5.119 -0.009 -19.427 1.00 83.69 106 TYR A O 1
ATOM 862 N N . GLU A 1 107 ? 5.609 -0.398 -21.592 1.00 79.12 107 GLU A N 1
ATOM 863 C CA . GLU A 1 107 ? 6.589 0.681 -21.759 1.00 79.12 107 GLU A CA 1
ATOM 864 C C . GLU A 1 107 ? 6.012 2.052 -21.393 1.00 79.12 107 GLU A C 1
ATOM 866 O O . GLU A 1 107 ? 6.601 2.763 -20.581 1.00 79.12 107 GLU A O 1
ATOM 871 N N . ASP A 1 108 ? 4.822 2.384 -21.902 1.00 76.38 108 ASP A N 1
ATOM 872 C CA . ASP A 1 108 ? 4.158 3.661 -21.619 1.00 76.38 108 ASP A CA 1
ATOM 873 C C . ASP A 1 108 ? 3.948 3.868 -20.111 1.00 76.38 108 ASP A C 1
ATOM 875 O O . ASP A 1 108 ? 4.250 4.929 -19.570 1.00 76.38 108 ASP A O 1
ATOM 879 N N . TYR A 1 109 ? 3.500 2.831 -19.399 1.00 82.88 109 TYR A N 1
ATOM 880 C CA . TYR A 1 109 ? 3.294 2.891 -17.952 1.00 82.88 109 TYR A CA 1
ATOM 881 C C . TYR A 1 109 ? 4.613 2.997 -17.187 1.00 82.88 109 TYR A C 1
ATOM 883 O O . TYR A 1 109 ?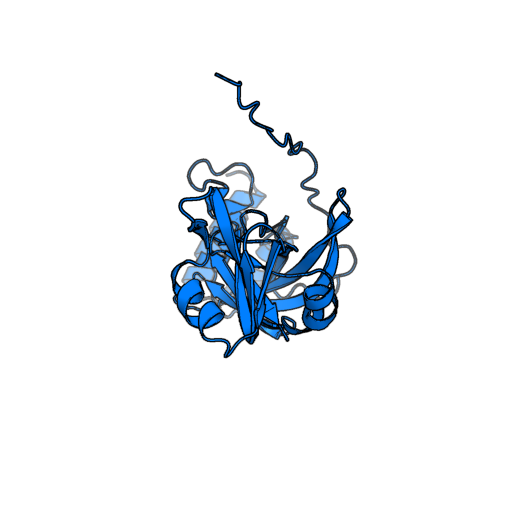 4.708 3.749 -16.219 1.00 82.88 109 TYR A O 1
ATOM 891 N N . ALA A 1 110 ? 5.644 2.265 -17.614 1.00 83.25 110 ALA A N 1
ATOM 892 C CA . ALA A 1 110 ? 6.965 2.352 -17.007 1.00 83.25 110 ALA A CA 1
ATOM 893 C C . ALA A 1 110 ? 7.573 3.755 -17.172 1.00 83.25 110 ALA A C 1
ATOM 895 O O . ALA A 1 110 ? 8.121 4.293 -16.209 1.00 83.25 110 ALA A O 1
ATOM 896 N N . ASN A 1 111 ? 7.411 4.366 -18.349 1.00 75.75 111 ASN A N 1
ATOM 897 C CA . ASN A 1 111 ? 7.833 5.737 -18.620 1.00 75.75 111 ASN A CA 1
ATOM 898 C C . ASN A 1 111 ? 7.055 6.741 -17.767 1.00 75.75 111 ASN A C 1
ATOM 900 O O . ASN A 1 111 ? 7.684 7.565 -17.117 1.00 75.75 111 ASN A O 1
ATOM 904 N N . LEU A 1 112 ? 5.727 6.620 -17.663 1.00 78.12 112 LEU A N 1
ATOM 905 C CA . LEU A 1 112 ? 4.916 7.494 -16.804 1.00 78.12 112 LEU A CA 1
ATOM 906 C C . LEU A 1 112 ? 5.353 7.440 -15.334 1.00 78.12 112 LEU A C 1
ATOM 908 O O . LEU A 1 112 ? 5.479 8.474 -14.684 1.00 78.12 112 LEU A O 1
ATOM 912 N N . ILE A 1 113 ? 5.623 6.243 -14.805 1.00 80.94 113 ILE A N 1
ATOM 913 C CA . ILE A 1 113 ? 6.124 6.066 -13.433 1.00 80.94 113 ILE A CA 1
ATOM 914 C C . ILE A 1 113 ? 7.500 6.717 -13.273 1.00 80.94 113 ILE A C 1
ATOM 916 O O . ILE A 1 113 ? 7.757 7.388 -12.274 1.00 80.94 113 ILE A O 1
ATOM 920 N N . TYR A 1 114 ? 8.395 6.501 -14.238 1.00 78.44 114 TYR A N 1
ATOM 921 C CA . TYR A 1 114 ? 9.730 7.083 -14.220 1.00 78.44 114 TYR A CA 1
ATOM 922 C C . TYR A 1 114 ? 9.674 8.614 -14.290 1.00 78.44 114 TYR A C 1
ATOM 924 O O . TYR A 1 114 ? 10.312 9.274 -13.476 1.00 78.44 114 TYR A O 1
ATOM 932 N N . GLU A 1 115 ? 8.883 9.177 -15.202 1.00 73.25 115 GLU A N 1
ATOM 933 C CA . GLU A 1 115 ? 8.699 10.619 -15.384 1.00 73.25 115 GLU A CA 1
ATOM 934 C C . GLU A 1 115 ? 8.061 11.276 -14.160 1.00 73.25 115 GLU A C 1
ATOM 936 O O . GLU A 1 115 ? 8.539 12.319 -13.724 1.00 73.25 115 GLU A O 1
ATOM 941 N N . ALA A 1 116 ? 7.058 10.641 -13.543 1.00 70.75 116 ALA A N 1
ATOM 942 C CA . ALA A 1 116 ? 6.455 11.118 -12.297 1.00 70.75 116 ALA A CA 1
ATOM 943 C C . ALA A 1 116 ? 7.459 11.165 -11.127 1.00 70.75 116 ALA A C 1
ATOM 945 O O . ALA A 1 116 ? 7.303 11.954 -10.194 1.00 70.75 116 ALA A O 1
ATOM 946 N N . MET A 1 117 ? 8.498 10.322 -11.165 1.00 74.62 117 MET A N 1
ATOM 947 C CA . MET A 1 117 ? 9.547 10.255 -10.142 1.00 74.62 117 MET A CA 1
ATOM 948 C C . MET A 1 117 ? 10.796 11.083 -10.488 1.00 74.62 117 MET A C 1
ATOM 950 O O . MET A 1 117 ? 11.543 11.486 -9.588 1.00 74.62 117 MET A O 1
ATOM 954 N N . ALA A 1 118 ? 11.047 11.344 -11.772 1.00 64.88 118 ALA A N 1
ATOM 955 C CA . ALA A 1 118 ? 12.123 12.196 -12.251 1.00 64.88 118 ALA A CA 1
ATOM 956 C C . ALA A 1 118 ? 11.740 13.663 -11.997 1.00 64.88 118 ALA A C 1
ATOM 958 O O . ALA A 1 118 ? 10.849 14.214 -12.630 1.00 64.88 118 ALA A O 1
ATOM 959 N N . LYS A 1 119 ? 12.422 14.284 -11.030 1.00 54.81 119 LYS A N 1
ATOM 960 C CA . LYS A 1 119 ? 12.088 15.554 -10.349 1.00 54.81 119 LYS A CA 1
ATOM 961 C C . LYS A 1 119 ? 11.846 16.816 -11.209 1.00 54.81 119 LYS A C 1
ATOM 963 O O . LYS A 1 119 ? 11.607 17.866 -10.623 1.00 54.81 119 LYS A O 1
ATOM 968 N N . ASP A 1 120 ? 11.860 16.736 -12.536 1.00 46.00 120 ASP A N 1
ATOM 969 C CA . ASP A 1 120 ? 11.866 17.889 -13.444 1.00 46.00 120 ASP A CA 1
ATOM 970 C C . ASP A 1 120 ? 10.736 17.893 -14.491 1.00 46.00 120 ASP A C 1
ATOM 972 O O . ASP A 1 120 ? 10.804 18.680 -15.434 1.00 46.00 120 ASP A O 1
ATOM 976 N N . SER A 1 121 ? 9.686 17.069 -14.358 1.00 40.72 121 SER A N 1
ATOM 977 C CA . SER A 1 121 ? 8.537 17.138 -15.277 1.00 40.72 121 SER A CA 1
ATOM 978 C C . SER A 1 121 ? 7.401 18.008 -14.708 1.00 40.72 121 SER A C 1
ATOM 980 O O . SER A 1 121 ? 6.602 17.525 -13.906 1.00 40.72 121 SER A O 1
ATOM 982 N N . PRO A 1 122 ? 7.286 19.299 -15.090 1.00 41.12 122 PRO A N 1
ATOM 983 C CA . PRO A 1 122 ? 6.216 20.182 -14.614 1.00 41.12 122 PRO A CA 1
ATOM 984 C C . PRO A 1 122 ? 4.814 19.760 -15.081 1.00 41.12 122 PRO A C 1
ATOM 986 O O . PRO A 1 122 ? 3.829 20.278 -14.562 1.00 41.12 122 PRO A O 1
ATOM 989 N N . GLU A 1 123 ? 4.714 18.836 -16.041 1.00 41.53 123 GLU A N 1
ATOM 990 C CA . GLU A 1 123 ? 3.447 18.277 -16.529 1.00 41.53 123 GLU A CA 1
ATOM 991 C C . GLU A 1 123 ? 2.918 17.130 -15.654 1.00 41.53 123 GLU A C 1
ATOM 993 O O . GLU A 1 123 ? 1.706 16.931 -15.570 1.00 41.53 123 GLU A O 1
ATOM 998 N N . TYR A 1 124 ? 3.802 16.415 -14.950 1.00 42.31 124 TYR A N 1
ATOM 999 C CA . TYR A 1 124 ? 3.449 15.264 -14.121 1.00 42.31 124 TYR A CA 1
ATOM 1000 C C . TYR A 1 124 ? 3.703 15.598 -12.660 1.00 42.31 124 TYR A C 1
ATOM 1002 O O . TYR A 1 124 ? 4.754 15.328 -12.083 1.00 42.31 124 TYR A O 1
ATOM 1010 N N . HIS A 1 125 ? 2.710 16.241 -12.051 1.00 41.75 125 HIS A N 1
ATOM 1011 C CA . HIS A 1 125 ? 2.725 16.495 -10.623 1.00 41.75 125 HIS A CA 1
ATOM 1012 C C . HIS A 1 125 ? 2.902 15.181 -9.845 1.00 41.75 125 HIS A C 1
ATOM 1014 O O . HIS A 1 125 ? 2.326 14.139 -10.177 1.00 41.75 125 HIS A O 1
ATOM 1020 N N . VAL A 1 126 ? 3.659 15.295 -8.751 1.00 44.53 126 VAL A N 1
ATOM 1021 C CA . VAL A 1 126 ? 3.947 14.296 -7.701 1.00 44.53 126 VAL A CA 1
ATOM 1022 C C . VAL A 1 126 ? 2.678 13.616 -7.143 1.00 44.53 126 VAL A C 1
ATOM 1024 O O . VAL A 1 126 ? 2.757 12.611 -6.443 1.00 44.53 126 VAL A O 1
ATOM 1027 N N . ASP A 1 127 ? 1.497 14.096 -7.530 1.00 48.91 127 ASP A N 1
ATOM 1028 C CA . ASP A 1 127 ? 0.191 13.526 -7.222 1.00 48.91 127 ASP A CA 1
ATOM 1029 C C . ASP A 1 127 ? -0.145 12.225 -7.987 1.00 48.91 127 ASP A C 1
ATOM 1031 O O . ASP A 1 127 ? -1.225 11.671 -7.799 1.00 48.91 127 ASP A O 1
ATOM 1035 N N . SER A 1 128 ? 0.750 11.723 -8.846 1.00 51.03 128 SER A N 1
ATOM 1036 C CA . SER A 1 128 ? 0.555 10.513 -9.672 1.00 51.03 128 SER A CA 1
ATOM 1037 C C . SER A 1 128 ? 1.358 9.281 -9.217 1.00 51.03 128 SER A C 1
ATOM 1039 O O . SER A 1 128 ? 1.128 8.180 -9.715 1.00 51.03 128 SER A O 1
ATOM 1041 N N . ALA A 1 129 ? 2.266 9.429 -8.247 1.00 64.88 129 ALA A N 1
ATOM 1042 C CA . ALA A 1 129 ? 3.184 8.373 -7.804 1.00 64.88 129 ALA A CA 1
ATOM 1043 C C . ALA A 1 129 ? 2.739 7.688 -6.499 1.00 64.88 129 ALA A C 1
ATOM 1045 O O . ALA A 1 129 ? 3.564 7.328 -5.651 1.00 64.88 129 ALA A O 1
ATOM 1046 N N . PHE A 1 130 ? 1.431 7.529 -6.305 1.00 82.62 130 PHE A N 1
ATOM 1047 C CA . PHE A 1 130 ? 0.903 6.859 -5.127 1.00 82.62 130 PHE A CA 1
ATOM 1048 C C . PHE A 1 130 ? 0.571 5.394 -5.375 1.00 82.62 130 PHE A C 1
ATOM 1050 O O . PHE A 1 130 ? 0.384 4.938 -6.503 1.00 82.62 130 PHE A O 1
ATOM 1057 N N . ILE A 1 131 ? 0.440 4.672 -4.269 1.00 89.88 131 ILE A N 1
ATOM 1058 C CA . ILE A 1 131 ? 0.029 3.283 -4.220 1.00 89.88 131 ILE A CA 1
ATOM 1059 C C . ILE A 1 131 ? -1.277 3.186 -3.442 1.00 89.88 131 ILE A C 1
ATOM 1061 O O . ILE A 1 131 ? -1.381 3.628 -2.301 1.00 89.88 131 ILE A O 1
ATOM 1065 N N . SER A 1 132 ? -2.284 2.561 -4.040 1.00 90.81 132 SER A N 1
ATOM 1066 C CA . SER A 1 132 ? -3.438 2.065 -3.298 1.00 90.81 132 SER A CA 1
ATOM 1067 C C . SER A 1 132 ? -3.260 0.581 -3.040 1.00 90.81 132 SER A C 1
ATOM 1069 O O . SER A 1 132 ? -3.008 -0.188 -3.964 1.00 90.81 132 SER A O 1
ATOM 1071 N N . MET A 1 133 ? -3.437 0.158 -1.793 1.00 91.81 133 MET A N 1
ATOM 1072 C CA . MET A 1 133 ? -3.465 -1.260 -1.462 1.00 91.81 133 MET A CA 1
ATOM 1073 C C . MET A 1 133 ? -4.787 -1.901 -1.888 1.00 91.81 133 MET A C 1
ATOM 1075 O O . MET A 1 133 ? -5.853 -1.289 -1.790 1.00 91.81 133 MET A O 1
ATOM 1079 N N . GLU A 1 134 ? -4.723 -3.167 -2.287 1.00 90.38 134 GLU A N 1
ATOM 1080 C CA . GLU A 1 134 ? -5.884 -4.050 -2.332 1.00 90.38 134 GLU A CA 1
ATOM 1081 C C . GLU A 1 134 ? -5.810 -4.993 -1.131 1.00 90.38 134 GLU A C 1
ATOM 1083 O O . GLU A 1 134 ? -4.808 -5.686 -0.937 1.00 90.38 134 GLU A O 1
ATOM 1088 N N . ALA A 1 135 ? -6.852 -5.016 -0.300 1.00 93.56 135 ALA A N 1
ATOM 1089 C CA . ALA A 1 135 ? -6.879 -5.800 0.930 1.00 93.56 135 ALA A CA 1
ATOM 1090 C C . ALA A 1 135 ? -8.155 -6.640 1.030 1.00 93.56 135 ALA A C 1
ATOM 1092 O O . ALA A 1 135 ? -9.270 -6.137 0.898 1.00 93.56 135 ALA A O 1
ATOM 1093 N N . TRP A 1 136 ? -7.968 -7.922 1.320 1.00 95.12 136 TRP A N 1
ATOM 1094 C CA . TRP A 1 136 ? -9.004 -8.850 1.746 1.00 95.12 136 TRP A CA 1
ATOM 1095 C C . TRP A 1 136 ? -8.956 -8.979 3.267 1.00 95.12 136 TRP A C 1
ATOM 1097 O O . TRP A 1 136 ? -7.885 -8.930 3.865 1.00 95.12 136 TRP A O 1
ATOM 1107 N N . PHE A 1 137 ? -10.104 -9.165 3.903 1.00 96.56 137 PHE A N 1
ATOM 1108 C CA . PHE A 1 137 ? -10.206 -9.382 5.346 1.00 96.56 137 PHE A CA 1
ATOM 1109 C C . PHE A 1 137 ? -11.394 -10.299 5.634 1.00 96.56 137 PHE A C 1
ATOM 1111 O O . PHE A 1 137 ? -12.383 -10.294 4.899 1.00 96.56 137 PHE A O 1
ATOM 1118 N N . SER A 1 138 ? -11.312 -11.106 6.694 1.00 96.44 138 SER A N 1
ATOM 1119 C CA . SER A 1 138 ? -12.392 -12.045 7.041 1.00 96.44 138 SER A CA 1
ATOM 1120 C C . SER A 1 138 ? -13.330 -11.501 8.122 1.00 96.44 138 SER A C 1
ATOM 1122 O O . SER A 1 138 ? -14.484 -11.932 8.231 1.00 96.44 138 SER A O 1
ATOM 1124 N N . SER A 1 139 ? -12.855 -10.545 8.921 1.00 96.94 139 SER A N 1
ATOM 1125 C CA . SER A 1 139 ? -13.622 -9.911 9.991 1.00 96.94 139 SER A CA 1
ATOM 1126 C C . SER A 1 139 ? -13.279 -8.425 10.108 1.00 96.94 139 SER A C 1
ATOM 1128 O O . SER A 1 139 ? -12.330 -7.943 9.494 1.00 96.94 139 SER A O 1
ATOM 1130 N N . TYR A 1 140 ? -14.074 -7.695 10.878 1.00 97.62 140 TYR A N 1
ATOM 1131 C CA . TYR A 1 140 ? -13.835 -6.298 11.213 1.00 97.62 140 TYR A CA 1
ATOM 1132 C C . TYR A 1 140 ? -14.524 -5.953 12.530 1.00 97.62 140 TYR A C 1
ATOM 1134 O O . TYR A 1 140 ? -15.364 -6.709 13.018 1.00 97.62 140 TYR A O 1
ATOM 1142 N N . ARG A 1 141 ? -14.206 -4.775 13.057 1.00 98.06 141 ARG A N 1
ATOM 1143 C CA . ARG A 1 141 ? -14.997 -4.108 14.090 1.00 98.06 141 ARG A CA 1
ATOM 1144 C C . ARG A 1 141 ? -15.161 -2.633 13.756 1.00 98.06 141 ARG A C 1
ATOM 1146 O O . ARG A 1 141 ? -14.272 -2.026 13.155 1.00 98.06 141 ARG A O 1
ATOM 1153 N N . MET A 1 142 ? -16.298 -2.065 14.123 1.00 98.38 142 MET A N 1
ATOM 1154 C CA . MET A 1 142 ? -16.543 -0.631 14.037 1.00 98.38 142 MET A CA 1
ATOM 1155 C C . MET A 1 142 ? -16.009 0.035 15.300 1.00 98.38 142 MET A C 1
ATOM 1157 O O . MET A 1 142 ? -16.263 -0.434 16.404 1.00 98.38 142 MET A O 1
ATOM 1161 N N . VAL A 1 143 ? -15.255 1.114 15.129 1.00 98.44 143 VAL A N 1
ATOM 1162 C CA . VAL A 1 143 ? -14.613 1.877 16.201 1.00 98.44 143 VAL A CA 1
ATOM 1163 C C . VAL A 1 143 ? -15.101 3.315 16.113 1.00 98.44 143 VAL A C 1
ATOM 1165 O O . VAL A 1 143 ? -14.902 3.964 15.082 1.00 98.44 143 VAL A O 1
ATOM 1168 N N . VAL A 1 144 ? -15.702 3.811 17.191 1.00 98.12 144 VAL A N 1
ATOM 1169 C CA . VAL A 1 144 ? -16.207 5.184 17.313 1.00 98.12 144 VAL A CA 1
ATOM 1170 C C . VAL A 1 144 ? -15.367 5.940 18.338 1.00 98.12 144 VAL A C 1
ATOM 1172 O O . VAL A 1 144 ? -15.035 5.395 19.390 1.00 98.12 144 VAL A O 1
ATOM 1175 N N . GLY A 1 145 ? -14.997 7.184 18.022 1.00 96.81 145 GLY A N 1
ATOM 1176 C CA . GLY A 1 145 ? -14.298 8.069 18.964 1.00 96.81 145 GLY A CA 1
ATOM 1177 C C . GLY A 1 145 ? -12.896 7.587 19.351 1.00 96.81 145 GLY A C 1
ATOM 1178 O O . GLY A 1 145 ? -12.470 7.808 20.470 1.00 96.81 145 GLY A O 1
ATOM 1179 N N . ASP A 1 146 ? -12.191 6.894 18.451 1.00 94.38 146 ASP A N 1
ATOM 1180 C CA . ASP A 1 146 ? -10.866 6.306 18.725 1.00 94.38 146 ASP A CA 1
ATOM 1181 C C . ASP A 1 146 ? -10.853 5.352 19.937 1.00 94.38 146 ASP A C 1
ATOM 1183 O O . ASP A 1 146 ? -10.094 5.511 20.886 1.00 94.38 146 ASP A O 1
ATOM 1187 N N . TYR A 1 147 ? -11.699 4.321 19.855 1.00 97.12 147 TYR A N 1
ATOM 1188 C CA . TYR A 1 147 ? -11.887 3.259 20.856 1.00 97.12 147 TYR A CA 1
ATOM 1189 C C . TYR A 1 147 ? -12.703 3.629 22.097 1.00 97.12 147 TYR A C 1
ATOM 1191 O O . TYR A 1 147 ? -12.736 2.844 23.045 1.00 97.12 147 TYR A O 1
ATOM 1199 N N . GLU A 1 148 ? -13.425 4.749 22.086 1.00 97.50 148 GLU A N 1
ATOM 1200 C CA . GLU A 1 148 ? -14.471 5.003 23.086 1.00 97.50 148 GLU A CA 1
ATOM 1201 C C . GLU A 1 148 ? -15.577 3.940 23.024 1.00 97.50 148 GLU A C 1
ATOM 1203 O O . GLU A 1 148 ? -16.015 3.432 24.056 1.00 97.50 148 GLU A O 1
ATOM 1208 N N . GLU A 1 149 ? -15.992 3.565 21.810 1.00 97.94 149 GLU A N 1
ATOM 1209 C CA . GLU A 1 149 ? -16.927 2.465 21.570 1.00 97.94 149 GLU A CA 1
ATOM 1210 C C . GLU A 1 149 ? -16.402 1.550 20.461 1.00 97.94 149 GLU A C 1
ATOM 1212 O O . GLU A 1 149 ? -15.828 2.000 19.462 1.00 97.94 149 GLU A O 1
ATOM 1217 N N . VAL A 1 150 ? -16.608 0.247 20.645 1.00 98.12 150 VAL A N 1
ATOM 1218 C CA . VAL A 1 150 ? -16.164 -0.797 19.722 1.00 98.12 150 VAL A CA 1
ATOM 1219 C C . VAL A 1 150 ? -17.281 -1.816 19.554 1.00 98.12 150 VAL A C 1
ATOM 1221 O O . VAL A 1 150 ? -17.789 -2.330 20.548 1.00 98.12 150 VAL A O 1
ATOM 1224 N N . TYR A 1 151 ? -17.626 -2.113 18.303 1.00 98.19 151 TYR A N 1
ATOM 1225 C CA . TYR A 1 151 ? -18.666 -3.071 17.939 1.00 98.19 151 TYR A CA 1
ATOM 1226 C C . TYR A 1 151 ? -18.112 -4.106 16.963 1.00 98.19 151 TYR A C 1
ATOM 1228 O O . TYR A 1 151 ? -17.625 -3.760 15.885 1.00 98.19 151 TYR A O 1
ATOM 1236 N N . GLU A 1 152 ? -18.176 -5.374 17.334 1.00 97.75 152 GLU A N 1
ATOM 1237 C CA . GLU A 1 152 ? -17.716 -6.497 16.531 1.00 97.75 152 GLU A CA 1
ATOM 1238 C C . GLU A 1 152 ? -18.657 -6.764 15.346 1.00 97.75 152 GLU A C 1
ATOM 1240 O O . GLU A 1 152 ? -19.862 -6.494 15.377 1.00 97.75 152 GLU A O 1
ATOM 1245 N N . LYS A 1 153 ? -18.103 -7.327 14.269 1.00 95.38 153 LYS A N 1
ATOM 1246 C CA . LYS A 1 153 ? -18.883 -7.762 13.103 1.00 95.38 153 LYS A CA 1
ATOM 1247 C C . LYS A 1 153 ? -20.044 -8.675 13.521 1.00 95.38 153 LYS A C 1
ATOM 1249 O O . LYS A 1 153 ? -19.840 -9.674 14.209 1.00 95.38 153 LYS A O 1
ATOM 1254 N N . GLY A 1 154 ? -21.244 -8.377 13.019 1.00 93.81 154 GLY A N 1
ATOM 1255 C CA . GLY A 1 154 ? -22.471 -9.123 13.307 1.00 93.81 154 GLY A CA 1
ATOM 1256 C C . GLY A 1 154 ? -23.303 -8.557 14.461 1.00 93.81 154 GLY A C 1
ATOM 1257 O O . GLY A 1 154 ? -24.457 -8.956 14.618 1.00 93.81 154 GLY A O 1
ATOM 1258 N N . GLU A 1 155 ? -22.777 -7.610 15.241 1.00 97.06 155 GLU A N 1
ATOM 1259 C CA . GLU A 1 155 ? -23.604 -6.828 16.158 1.00 97.06 155 GLU A CA 1
ATOM 1260 C C . GLU A 1 155 ? -24.486 -5.847 15.374 1.00 97.06 155 GLU A C 1
ATOM 1262 O O . GLU A 1 155 ? -24.022 -5.195 14.440 1.00 97.06 155 GLU A O 1
ATOM 1267 N N . ALA A 1 156 ? -25.748 -5.676 15.787 1.00 96.19 156 ALA A N 1
ATOM 1268 C CA . ALA A 1 156 ? -26.688 -4.775 15.105 1.00 96.19 156 ALA A CA 1
ATOM 1269 C C . ALA A 1 156 ? -26.129 -3.349 14.960 1.00 96.19 156 ALA A C 1
ATOM 1271 O O . ALA A 1 156 ? -26.279 -2.715 13.918 1.00 96.19 156 ALA A O 1
ATOM 1272 N N . LYS A 1 157 ? -25.407 -2.875 15.984 1.00 95.31 157 LYS A N 1
ATOM 1273 C CA . LYS A 1 157 ? -24.795 -1.547 15.968 1.00 95.31 157 LYS A CA 1
ATOM 1274 C C . LYS A 1 157 ? -23.637 -1.429 14.974 1.00 95.31 157 LYS A C 1
ATOM 1276 O O . LYS A 1 157 ? -23.457 -0.368 14.384 1.00 95.31 157 LYS A O 1
ATOM 1281 N N . ALA A 1 158 ? -22.877 -2.502 14.754 1.00 95.94 158 ALA A N 1
ATOM 1282 C CA . ALA A 1 158 ? -21.814 -2.516 13.755 1.00 95.94 158 ALA A CA 1
ATOM 1283 C C . ALA A 1 158 ? -22.382 -2.386 12.331 1.00 95.94 158 ALA A C 1
ATOM 1285 O O . ALA A 1 158 ? -21.800 -1.677 11.512 1.00 95.94 158 ALA A O 1
ATOM 1286 N N . GLU A 1 159 ? -23.530 -3.012 12.055 1.00 94.06 159 GLU A N 1
ATOM 1287 C CA . GLU A 1 159 ? -24.214 -2.908 10.759 1.00 94.06 159 GLU A CA 1
ATOM 1288 C C . GLU A 1 159 ? -24.760 -1.493 10.509 1.00 94.06 159 GLU A C 1
ATOM 1290 O O . GLU A 1 159 ? -24.582 -0.953 9.420 1.00 94.06 159 GLU A O 1
ATOM 1295 N N . GLU A 1 160 ? -25.340 -0.844 11.527 1.00 94.50 160 GLU A N 1
ATOM 1296 C CA . GLU A 1 160 ? -25.764 0.565 11.436 1.00 94.50 160 GLU A CA 1
ATOM 1297 C C . GLU A 1 160 ? -24.594 1.507 11.118 1.00 94.50 160 GLU A C 1
ATOM 1299 O O . GLU A 1 160 ? -24.723 2.436 10.322 1.00 94.50 160 GLU A O 1
ATOM 1304 N N . LEU A 1 161 ? -23.443 1.276 11.755 1.00 96.50 161 LEU A N 1
ATOM 1305 C CA . LEU A 1 161 ? -22.263 2.126 11.614 1.00 96.50 161 LEU A CA 1
ATOM 1306 C C . LEU A 1 161 ? -21.485 1.863 10.317 1.00 96.50 161 LEU A C 1
ATOM 1308 O O . LEU A 1 161 ? -20.666 2.700 9.937 1.00 96.50 161 LEU A O 1
ATOM 1312 N N . HIS A 1 162 ? -21.711 0.736 9.636 1.00 94.12 162 HIS A N 1
ATOM 1313 C CA . HIS A 1 162 ? -20.937 0.346 8.455 1.00 94.12 162 HIS A CA 1
ATOM 1314 C C . HIS A 1 162 ? -20.979 1.416 7.350 1.00 94.12 162 HIS A C 1
ATOM 1316 O O . HIS A 1 162 ? -19.937 1.765 6.786 1.00 94.12 162 HIS A O 1
ATOM 1322 N N . GLU A 1 163 ? -22.164 1.972 7.085 1.00 92.81 163 GLU A N 1
ATOM 1323 C CA . GLU A 1 163 ? -22.383 3.017 6.073 1.00 92.81 163 GLU A CA 1
ATOM 1324 C C . GLU A 1 163 ? -21.858 4.397 6.501 1.00 92.81 163 GLU A C 1
ATOM 1326 O O . GLU A 1 163 ? -21.666 5.277 5.666 1.00 92.81 163 GLU A O 1
ATOM 1331 N N . LEU A 1 164 ? -21.578 4.579 7.796 1.00 95.62 164 LEU A N 1
ATOM 1332 C CA . LEU A 1 164 ? -21.003 5.801 8.367 1.00 95.62 164 LEU A CA 1
ATOM 1333 C C . LEU A 1 164 ? -19.472 5.734 8.477 1.00 95.62 164 LEU A C 1
ATOM 1335 O O . LEU A 1 164 ? -18.835 6.644 9.005 1.00 95.62 164 LEU A O 1
ATOM 1339 N N . ARG A 1 165 ? -18.838 4.658 7.998 1.00 96.12 165 ARG A N 1
ATOM 1340 C CA . ARG A 1 165 ? -17.376 4.548 8.001 1.00 96.12 165 ARG A CA 1
ATOM 1341 C C . ARG A 1 165 ? -16.745 5.733 7.263 1.00 96.12 165 ARG A C 1
ATOM 1343 O O . ARG A 1 165 ? -17.077 6.012 6.114 1.00 96.12 165 ARG A O 1
ATOM 1350 N N . GLY A 1 166 ? -15.752 6.356 7.894 1.00 95.88 166 GLY A N 1
ATOM 1351 C CA . GLY A 1 166 ? -15.031 7.491 7.323 1.00 95.88 166 GLY A CA 1
ATOM 1352 C C . GLY A 1 166 ? -15.717 8.835 7.563 1.00 95.88 166 GLY A C 1
ATOM 1353 O O . GLY A 1 166 ? -15.251 9.842 7.034 1.00 95.88 166 GLY A O 1
ATOM 1354 N N . THR A 1 167 ? -16.791 8.873 8.357 1.00 96.88 167 THR A N 1
ATOM 1355 C CA . THR A 1 167 ? -17.505 10.104 8.707 1.00 96.88 167 THR A CA 1
ATOM 1356 C C . THR A 1 167 ? -17.444 10.394 10.206 1.00 96.88 167 THR A C 1
ATOM 1358 O O . THR A 1 167 ? -16.995 9.581 11.017 1.00 96.88 167 THR A O 1
ATOM 1361 N N . TYR A 1 168 ? -17.899 11.591 10.573 1.00 97.12 168 TYR A N 1
ATOM 1362 C CA . TYR A 1 168 ? -18.130 11.993 11.957 1.00 97.12 168 TYR A CA 1
ATOM 1363 C C . TYR A 1 168 ? -19.620 11.883 12.282 1.00 97.12 168 TYR A C 1
ATOM 1365 O O . TYR A 1 168 ? -20.457 12.179 11.428 1.00 97.12 168 TYR A O 1
ATOM 1373 N N . LEU A 1 169 ? -19.940 11.459 13.501 1.00 96.00 169 LEU A N 1
ATOM 1374 C CA . LEU A 1 169 ? -21.286 11.544 14.064 1.00 96.00 169 LEU A CA 1
ATOM 1375 C C . LEU A 1 169 ? -21.615 12.996 14.451 1.00 96.00 169 LEU A C 1
ATOM 1377 O O . LEU A 1 169 ? -20.720 13.839 14.549 1.00 96.00 169 LEU A O 1
ATOM 1381 N N . ASP A 1 170 ? -22.888 13.280 14.732 1.00 96.19 170 ASP A N 1
ATOM 1382 C CA . ASP A 1 170 ? -23.357 14.620 15.133 1.00 96.19 170 ASP A CA 1
ATOM 1383 C C . ASP A 1 170 ? -22.680 15.146 16.411 1.00 96.19 170 ASP A C 1
ATOM 1385 O O . ASP A 1 170 ? -22.555 16.354 16.611 1.00 96.19 170 ASP A O 1
ATOM 1389 N N . ASP A 1 171 ? -22.215 14.241 17.274 1.00 95.50 171 ASP A N 1
ATOM 1390 C CA . ASP A 1 171 ? -21.472 14.557 18.498 1.00 95.50 171 ASP A CA 1
ATOM 1391 C C . ASP A 1 171 ? -19.962 14.774 18.269 1.00 95.50 171 ASP A C 1
ATOM 1393 O O . ASP A 1 171 ? -19.223 15.056 19.213 1.00 95.50 171 ASP A O 1
ATOM 1397 N N . GLY A 1 172 ? -19.500 14.680 17.019 1.00 96.44 172 GLY A N 1
ATOM 1398 C CA . GLY A 1 172 ? -18.114 14.908 16.625 1.00 96.44 172 GLY A CA 1
ATOM 1399 C C . GLY A 1 172 ? -17.195 13.693 16.757 1.00 96.44 172 GLY A C 1
ATOM 1400 O O . GLY A 1 172 ? -15.994 13.831 16.517 1.00 96.44 172 GLY A O 1
ATOM 1401 N N . ARG A 1 173 ? -17.706 12.503 17.099 1.00 97.44 173 ARG A N 1
ATOM 1402 C CA . ARG A 1 173 ? -16.892 11.278 17.146 1.00 97.44 173 ARG A CA 1
ATOM 1403 C C . ARG A 1 173 ? -16.724 10.669 15.757 1.00 97.44 173 ARG A C 1
ATOM 1405 O O . ARG A 1 173 ? -17.683 10.533 15.002 1.00 97.44 173 ARG A O 1
ATOM 1412 N N . PHE A 1 174 ? -15.494 10.292 15.416 1.00 97.81 174 PHE A N 1
ATOM 1413 C CA . PHE A 1 174 ? -15.171 9.682 14.124 1.00 97.81 174 PHE A CA 1
ATOM 1414 C C . PHE A 1 174 ? -15.493 8.186 14.110 1.00 97.81 174 PHE A C 1
ATOM 1416 O O . PHE A 1 174 ? -15.201 7.490 15.084 1.00 97.81 174 PHE A O 1
ATOM 1423 N N . VAL A 1 175 ? -16.028 7.690 12.994 1.00 98.19 175 VAL A N 1
ATOM 1424 C CA . VAL A 1 175 ? -16.342 6.274 12.778 1.00 98.19 175 VAL A CA 1
ATOM 1425 C C . VAL A 1 175 ? -15.306 5.652 11.842 1.00 98.19 175 VAL A C 1
ATOM 1427 O O . VAL A 1 175 ? -15.165 6.042 10.683 1.00 98.19 175 VAL A O 1
ATOM 1430 N N . SER A 1 176 ? -14.603 4.631 12.326 1.00 98.38 176 SER A N 1
ATOM 1431 C CA . SER A 1 176 ? -13.647 3.844 11.538 1.00 98.38 176 SER A CA 1
ATOM 1432 C C . SER A 1 176 ? -13.986 2.359 11.569 1.00 98.38 176 SER A C 1
ATOM 1434 O O . SER A 1 176 ? -14.609 1.876 12.511 1.00 98.38 176 SER A O 1
ATOM 1436 N N . ARG A 1 177 ? -13.565 1.625 10.542 1.00 98.12 177 ARG A N 1
ATOM 1437 C CA . ARG A 1 177 ? -13.666 0.169 10.474 1.00 98.12 177 ARG A CA 1
ATOM 1438 C C . ARG A 1 177 ? -12.276 -0.421 10.595 1.00 98.12 177 ARG A C 1
ATOM 1440 O O . ARG A 1 177 ? -11.460 -0.296 9.689 1.00 98.12 177 ARG A O 1
ATOM 1447 N N . GLU A 1 178 ? -12.010 -1.069 11.712 1.00 98.44 178 GLU A N 1
ATOM 1448 C CA . GLU A 1 178 ? -10.762 -1.784 11.913 1.00 98.44 178 GLU A CA 1
ATOM 1449 C C . GLU A 1 178 ? -10.850 -3.165 11.280 1.00 98.44 178 GLU A C 1
ATOM 1451 O O . GLU A 1 178 ? -11.690 -3.987 11.657 1.00 98.44 178 GLU A O 1
ATOM 1456 N N . LEU A 1 179 ? -9.999 -3.394 10.283 1.00 97.94 179 LEU A N 1
ATOM 1457 C CA . LEU A 1 179 ? -9.966 -4.641 9.531 1.00 97.94 179 LEU A CA 1
ATOM 1458 C C . LEU A 1 179 ? -9.240 -5.720 10.337 1.00 97.94 179 LEU A C 1
ATOM 1460 O O . LEU A 1 179 ? -8.263 -5.431 11.021 1.00 97.94 179 LEU A O 1
ATOM 1464 N N . ARG A 1 180 ? -9.714 -6.967 10.251 1.00 97.88 180 ARG A N 1
ATOM 1465 C CA . ARG A 1 180 ? -9.157 -8.116 10.977 1.00 97.88 180 ARG A CA 1
ATOM 1466 C C . ARG A 1 180 ? -8.862 -9.285 10.053 1.00 97.88 180 ARG A C 1
ATOM 1468 O O . ARG A 1 180 ? -9.658 -9.592 9.158 1.00 97.88 180 ARG A O 1
ATOM 1475 N N . ASN A 1 181 ? -7.773 -9.994 10.344 1.00 97.50 181 ASN A N 1
ATOM 1476 C CA . ASN A 1 181 ? -7.251 -11.084 9.518 1.00 97.50 181 ASN A CA 1
ATOM 1477 C C . ASN A 1 181 ? -6.991 -10.613 8.081 1.00 97.50 181 ASN A C 1
ATOM 1479 O O . ASN A 1 181 ? -7.526 -11.168 7.116 1.00 97.50 181 ASN A O 1
ATOM 1483 N N . VAL A 1 182 ? -6.221 -9.533 7.958 1.00 97.94 182 VAL A N 1
ATOM 1484 C CA . VAL A 1 182 ? -5.943 -8.890 6.672 1.00 97.94 182 VAL A CA 1
ATOM 1485 C C . VAL A 1 182 ? -5.013 -9.746 5.804 1.00 97.94 182 VAL A C 1
ATOM 1487 O O . VAL A 1 182 ? -4.011 -10.292 6.264 1.00 97.94 182 VAL A O 1
ATOM 1490 N N . ILE A 1 183 ? -5.324 -9.814 4.511 1.00 97.81 183 ILE A N 1
ATOM 1491 C CA . ILE A 1 183 ? -4.472 -10.344 3.446 1.00 97.81 183 ILE A CA 1
ATOM 1492 C C . ILE A 1 183 ? -4.384 -9.274 2.359 1.00 97.81 183 ILE A C 1
ATOM 1494 O O . ILE A 1 183 ? -5.381 -8.953 1.713 1.00 97.81 183 ILE A O 1
ATOM 1498 N N . PHE A 1 184 ? -3.189 -8.748 2.111 1.00 97.25 184 PHE A N 1
ATOM 1499 C CA . PHE A 1 184 ? -2.961 -7.849 0.987 1.00 97.25 184 PHE A CA 1
ATOM 1500 C C . PHE A 1 184 ? -2.960 -8.647 -0.319 1.00 97.25 184 PHE A C 1
ATOM 1502 O O . PHE A 1 184 ? -2.207 -9.607 -0.491 1.00 97.25 184 PHE A O 1
ATOM 1509 N N . GLY A 1 185 ? -3.866 -8.273 -1.218 1.00 94.62 185 GLY A N 1
ATOM 1510 C CA . GLY A 1 185 ? -4.125 -8.933 -2.492 1.00 94.62 185 GLY A CA 1
ATOM 1511 C C . GLY A 1 185 ? -3.341 -8.359 -3.666 1.00 94.62 185 GLY A C 1
ATOM 1512 O O . GLY A 1 185 ? -3.273 -9.029 -4.690 1.00 94.62 185 GLY A O 1
ATOM 1513 N N . GLY A 1 186 ? -2.735 -7.180 -3.507 1.00 94.19 186 GLY A N 1
ATOM 1514 C CA . GLY A 1 186 ? -2.008 -6.462 -4.550 1.00 94.19 186 GLY A CA 1
ATOM 1515 C C . GLY A 1 186 ? -1.845 -4.985 -4.213 1.00 94.19 186 GLY A C 1
ATOM 1516 O O . GLY A 1 186 ? -2.163 -4.542 -3.103 1.00 94.19 186 GLY A O 1
ATOM 1517 N N . GLY A 1 187 ? -1.347 -4.230 -5.183 1.00 93.75 187 GLY A N 1
ATOM 1518 C CA . GLY A 1 187 ? -1.319 -2.773 -5.144 1.00 93.75 187 GLY A CA 1
ATOM 1519 C C . GLY A 1 187 ? -1.682 -2.193 -6.504 1.00 93.75 187 GLY A C 1
ATOM 1520 O O . GLY A 1 187 ? -1.524 -2.852 -7.526 1.00 93.75 187 GLY A O 1
ATOM 1521 N N . ALA A 1 188 ? -2.151 -0.956 -6.522 1.00 92.00 188 ALA A N 1
ATOM 1522 C CA . ALA A 1 188 ? -2.402 -0.204 -7.740 1.00 92.00 188 ALA A CA 1
ATOM 1523 C C . ALA A 1 188 ? -1.608 1.098 -7.700 1.00 92.00 188 ALA A C 1
ATOM 1525 O O . ALA A 1 188 ? -1.647 1.807 -6.694 1.00 92.00 188 ALA A O 1
ATOM 1526 N N . ILE A 1 189 ? -0.917 1.415 -8.790 1.00 89.81 189 ILE A N 1
ATOM 1527 C CA . ILE A 1 189 ? -0.344 2.744 -8.994 1.00 89.81 189 ILE A CA 1
ATOM 1528 C C . ILE A 1 189 ? -1.499 3.664 -9.369 1.00 89.81 189 ILE A C 1
ATOM 1530 O O . ILE A 1 189 ? -2.244 3.361 -10.301 1.00 89.81 189 ILE A O 1
ATOM 1534 N N . THR A 1 190 ? -1.701 4.728 -8.599 1.00 85.06 190 THR A N 1
ATOM 1535 C CA . THR A 1 190 ? -2.883 5.584 -8.736 1.00 85.06 190 THR A CA 1
ATOM 1536 C C . THR A 1 190 ? -2.585 7.038 -8.416 1.00 85.06 190 THR A C 1
ATOM 1538 O O . THR A 1 190 ? -1.717 7.344 -7.603 1.00 85.06 190 THR A O 1
ATOM 1541 N N . ALA A 1 191 ? -3.377 7.943 -8.985 1.00 80.06 191 ALA A N 1
ATOM 1542 C CA . ALA A 1 191 ? -3.365 9.352 -8.605 1.00 80.06 191 ALA A CA 1
ATOM 1543 C C . ALA A 1 191 ? -4.141 9.657 -7.304 1.00 80.06 191 ALA A C 1
ATOM 1545 O O . ALA A 1 191 ? -4.103 10.768 -6.778 1.00 80.06 191 ALA A O 1
ATOM 1546 N N . SER A 1 192 ? -4.940 8.719 -6.782 1.00 81.25 192 SER A N 1
ATOM 1547 C CA . SER A 1 192 ? -5.878 9.007 -5.683 1.00 81.25 192 SER A CA 1
ATOM 1548 C C . SER A 1 192 ? -5.950 7.891 -4.639 1.00 81.25 192 SER A C 1
ATOM 1550 O O . SER A 1 192 ? -7.012 7.295 -4.436 1.00 81.25 192 SER A O 1
ATOM 1552 N N . PRO A 1 193 ? -4.854 7.633 -3.902 1.00 86.69 193 PRO A N 1
ATOM 1553 C CA . PRO A 1 193 ? -4.834 6.580 -2.897 1.00 86.69 193 PRO A CA 1
ATOM 1554 C C . PRO A 1 193 ? -5.683 6.979 -1.685 1.00 86.69 193 PRO A C 1
ATOM 1556 O O . PRO A 1 193 ? -5.854 8.172 -1.376 1.00 86.69 193 PRO A O 1
ATOM 1559 N N . ALA A 1 194 ? -6.179 5.969 -0.967 1.00 87.62 194 ALA A N 1
ATOM 1560 C CA . ALA A 1 194 ? -6.843 6.179 0.315 1.00 87.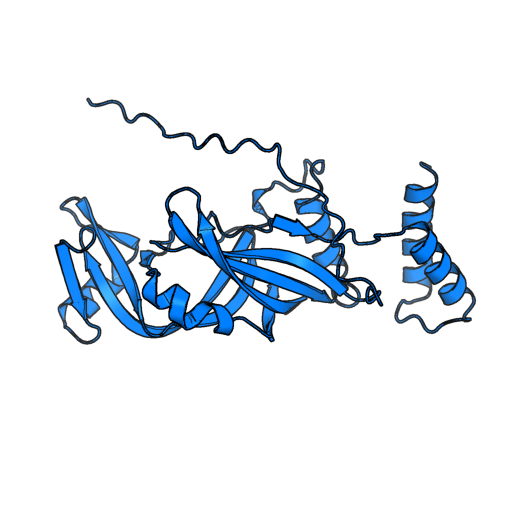62 194 ALA A CA 1
ATOM 1561 C C . ALA A 1 194 ? -5.842 6.575 1.416 1.00 87.62 194 ALA A C 1
ATOM 1563 O O . ALA A 1 194 ? -6.147 7.440 2.240 1.00 87.62 194 ALA A O 1
ATOM 1564 N N . ASP A 1 195 ? -4.664 5.949 1.419 1.00 90.62 195 ASP A N 1
ATOM 1565 C CA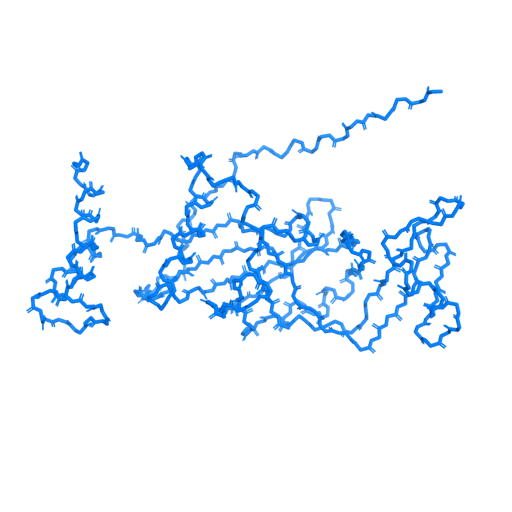 . ASP A 1 195 ? -3.514 6.296 2.254 1.00 90.62 195 ASP A CA 1
ATOM 1566 C C . ASP A 1 195 ? -2.612 7.272 1.486 1.00 90.62 195 ASP A C 1
ATOM 1568 O O . ASP A 1 195 ? -1.975 6.903 0.504 1.00 90.62 195 ASP A O 1
ATOM 1572 N N . LYS A 1 196 ? -2.567 8.536 1.915 1.00 87.31 196 LYS A N 1
ATOM 1573 C CA . LYS A 1 196 ? -1.766 9.578 1.251 1.00 87.31 196 LYS A CA 1
ATOM 1574 C C . LYS A 1 196 ? -0.261 9.439 1.495 1.00 87.31 196 LYS A C 1
ATOM 1576 O O . LYS A 1 196 ? 0.512 10.070 0.784 1.00 87.31 196 LYS A O 1
ATOM 1581 N N . GLY A 1 197 ? 0.158 8.633 2.471 1.00 87.56 197 GLY A N 1
ATOM 1582 C CA . GLY A 1 197 ? 1.566 8.316 2.701 1.00 87.56 197 GLY A CA 1
ATOM 1583 C C . GLY A 1 197 ? 2.069 7.158 1.838 1.00 87.56 197 GLY A C 1
ATOM 1584 O O . GLY A 1 197 ? 3.279 6.958 1.738 1.00 87.56 197 GLY A O 1
ATOM 1585 N N . ALA A 1 198 ? 1.175 6.378 1.225 1.00 91.25 198 ALA A N 1
ATOM 1586 C CA . ALA A 1 198 ? 1.532 5.250 0.371 1.00 91.25 198 ALA A CA 1
ATOM 1587 C C . ALA A 1 198 ? 2.070 5.749 -0.982 1.00 91.25 198 ALA A C 1
ATOM 1589 O O . ALA A 1 198 ? 1.320 5.959 -1.933 1.00 91.25 198 ALA A O 1
ATOM 1590 N N . ILE A 1 199 ? 3.381 5.989 -1.041 1.00 89.00 199 ILE A N 1
ATOM 1591 C CA . ILE A 1 199 ? 4.089 6.587 -2.183 1.00 89.00 199 ILE A CA 1
ATOM 1592 C C . ILE A 1 199 ? 5.130 5.640 -2.777 1.00 89.00 199 ILE A C 1
ATOM 1594 O O . ILE A 1 199 ? 5.666 4.765 -2.087 1.00 89.00 199 ILE A O 1
ATOM 1598 N N . ILE A 1 200 ? 5.487 5.877 -4.036 1.00 88.50 200 ILE A N 1
ATOM 1599 C CA . ILE A 1 200 ? 6.719 5.362 -4.633 1.00 88.50 200 ILE A CA 1
ATOM 1600 C C . ILE A 1 200 ? 7.902 6.153 -4.057 1.00 88.50 200 ILE A C 1
ATOM 1602 O O . ILE A 1 200 ? 7.919 7.381 -4.056 1.00 88.50 200 ILE A O 1
ATOM 1606 N N . LYS A 1 201 ? 8.895 5.442 -3.523 1.00 85.06 201 LYS A N 1
ATOM 1607 C CA . LYS A 1 201 ? 10.091 6.012 -2.886 1.00 85.06 201 LYS A CA 1
ATOM 1608 C C . LYS A 1 201 ? 11.255 6.140 -3.856 1.00 85.06 201 LYS A C 1
ATOM 1610 O O . LYS A 1 201 ? 12.017 7.102 -3.785 1.00 85.06 201 LYS A O 1
ATOM 1615 N N . SER A 1 202 ? 11.415 5.149 -4.724 1.00 80.69 202 SER A N 1
ATOM 1616 C CA . SER A 1 202 ? 12.487 5.101 -5.709 1.00 80.69 202 SER A CA 1
ATOM 1617 C C . SER A 1 202 ? 12.076 4.226 -6.889 1.00 80.69 202 SER A C 1
ATOM 1619 O O . SER A 1 202 ? 11.271 3.303 -6.754 1.00 80.69 202 SER A O 1
ATOM 1621 N N . VAL A 1 203 ? 12.629 4.535 -8.055 1.00 79.88 203 VAL A N 1
ATOM 1622 C CA . VAL A 1 203 ? 12.482 3.765 -9.290 1.00 79.88 203 VAL A CA 1
ATOM 1623 C C . VAL A 1 203 ? 13.883 3.557 -9.840 1.00 79.88 203 VAL A C 1
ATOM 1625 O O . VAL A 1 203 ? 14.672 4.503 -9.910 1.00 79.88 203 VAL A O 1
ATOM 1628 N N . ALA A 1 204 ? 14.215 2.317 -10.196 1.00 70.88 204 ALA A N 1
ATOM 1629 C CA . ALA A 1 204 ? 15.450 2.037 -10.909 1.00 70.88 204 ALA A CA 1
ATOM 1630 C C . ALA A 1 204 ? 15.420 2.783 -12.244 1.00 70.88 204 ALA A C 1
ATOM 1632 O O . ALA A 1 204 ? 14.401 2.763 -12.935 1.00 70.88 204 ALA A O 1
ATOM 1633 N N . SER A 1 205 ? 16.538 3.420 -12.606 1.00 59.94 205 SER A N 1
ATOM 1634 C CA . SER A 1 205 ? 16.674 4.029 -13.928 1.00 59.94 205 SER A CA 1
ATOM 1635 C C . SER A 1 205 ? 16.229 3.026 -14.987 1.00 59.94 205 SER A C 1
ATOM 1637 O O . SER A 1 205 ? 16.656 1.868 -14.958 1.00 59.94 205 SER A O 1
ATOM 1639 N N . LEU A 1 206 ? 15.394 3.467 -15.933 1.00 53.62 206 LEU A N 1
ATOM 1640 C CA . LEU A 1 206 ? 14.996 2.642 -17.076 1.00 53.62 206 LEU A CA 1
ATOM 1641 C C . LEU A 1 206 ? 16.230 2.073 -17.799 1.00 53.62 206 LEU A C 1
ATOM 1643 O O . LEU A 1 206 ? 16.155 0.969 -18.346 1.00 53.62 206 LEU A O 1
ATOM 1647 N N . TYR A 1 207 ? 17.363 2.781 -17.692 1.00 54.38 207 TYR A N 1
ATOM 1648 C CA . TYR A 1 207 ? 18.676 2.421 -18.213 1.00 54.38 207 TYR A CA 1
ATOM 1649 C C . TYR A 1 207 ? 19.753 2.796 -17.182 1.00 54.38 207 TYR A C 1
ATOM 1651 O O . TYR A 1 207 ? 20.168 3.952 -17.093 1.00 54.38 207 TYR A O 1
ATOM 1659 N N . SER A 1 208 ? 20.192 1.843 -16.359 1.00 50.28 208 SER A N 1
ATOM 1660 C CA . SER A 1 208 ? 21.329 2.030 -15.433 1.00 50.28 208 SER A CA 1
ATOM 1661 C C . SER A 1 208 ? 22.637 2.312 -16.192 1.00 50.28 208 SER A C 1
ATOM 1663 O O . SER A 1 208 ? 23.526 2.995 -15.689 1.00 50.28 208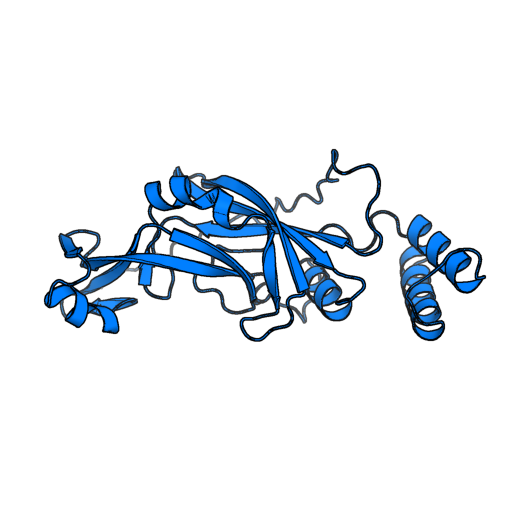 SER A O 1
ATOM 1665 N N . ASN A 1 209 ? 22.715 1.840 -17.442 1.00 64.12 209 ASN A N 1
ATOM 1666 C CA . ASN A 1 209 ? 23.823 2.033 -18.360 1.00 64.12 209 ASN A CA 1
ATOM 1667 C C . ASN A 1 209 ? 23.294 2.280 -19.783 1.00 64.12 209 ASN A C 1
ATOM 1669 O O . ASN A 1 209 ? 23.075 1.347 -20.561 1.00 64.12 209 ASN A O 1
ATOM 1673 N N . LEU A 1 210 ? 23.075 3.555 -20.122 1.00 67.50 210 LEU A N 1
ATOM 1674 C CA . LEU A 1 210 ? 22.617 3.964 -21.455 1.00 67.50 210 LEU A CA 1
ATOM 1675 C C . LEU A 1 210 ? 23.551 3.464 -22.567 1.00 67.50 210 LEU A C 1
ATOM 1677 O O . LEU A 1 210 ? 23.065 3.111 -23.636 1.00 67.50 210 LEU A O 1
ATOM 1681 N N . GLU A 1 211 ? 24.862 3.361 -22.329 1.00 73.88 211 GLU A N 1
ATOM 1682 C CA . GLU A 1 211 ? 25.798 2.829 -23.328 1.00 73.88 211 GLU A CA 1
ATOM 1683 C C . GLU A 1 211 ? 25.592 1.331 -23.581 1.00 73.88 211 GLU A C 1
ATOM 1685 O O . GLU A 1 211 ? 25.718 0.858 -24.711 1.00 73.88 211 GLU A O 1
ATOM 1690 N N . GLU A 1 212 ? 25.297 0.555 -22.540 1.00 69.56 212 GLU A N 1
ATOM 1691 C CA . GLU A 1 212 ? 25.043 -0.881 -22.661 1.00 69.56 212 GLU A CA 1
ATOM 1692 C C . GLU A 1 212 ? 23.699 -1.158 -23.332 1.00 69.56 212 GLU A C 1
ATOM 1694 O O . GLU A 1 212 ? 23.616 -2.023 -24.207 1.00 69.56 212 GLU A O 1
ATOM 1699 N N . TYR A 1 213 ? 22.677 -0.360 -23.018 1.00 70.62 213 TYR A N 1
ATOM 1700 C CA . TYR A 1 213 ? 21.409 -0.418 -23.737 1.00 70.62 213 TYR A CA 1
ATOM 1701 C C . TYR A 1 213 ? 21.555 0.039 -25.194 1.00 70.62 213 TYR A C 1
ATOM 1703 O O . TYR A 1 213 ? 21.035 -0.612 -26.097 1.00 70.62 213 TYR A O 1
ATOM 1711 N N . HIS A 1 214 ? 22.357 1.074 -25.465 1.00 80.31 214 HIS A N 1
ATOM 1712 C CA . HIS A 1 214 ? 22.668 1.485 -26.836 1.00 80.31 214 HIS A CA 1
ATOM 1713 C C . HIS A 1 214 ? 23.338 0.351 -27.617 1.00 80.31 214 HIS A C 1
ATOM 1715 O O . HIS A 1 214 ? 22.939 0.058 -28.743 1.00 80.31 214 HIS A O 1
ATOM 1721 N N . LYS A 1 215 ? 24.293 -0.363 -27.003 1.00 80.25 215 LYS A N 1
ATOM 1722 C CA . LYS A 1 215 ? 24.914 -1.567 -27.586 1.00 80.25 215 LYS A CA 1
ATOM 1723 C C . LYS A 1 215 ? 23.901 -2.689 -27.824 1.00 80.25 215 LYS A C 1
ATOM 1725 O O . LYS A 1 215 ? 23.994 -3.355 -28.852 1.00 80.25 215 LYS A O 1
ATOM 1730 N N . TYR A 1 216 ? 22.955 -2.910 -26.909 1.00 78.56 216 TYR A N 1
ATOM 1731 C CA . TYR A 1 216 ? 21.855 -3.858 -27.113 1.00 78.56 216 TYR A CA 1
ATOM 1732 C C . TYR A 1 216 ? 21.035 -3.491 -28.355 1.00 78.56 216 TYR A C 1
ATOM 1734 O O . TYR A 1 216 ? 20.840 -4.349 -29.211 1.00 78.56 216 TYR A O 1
ATOM 1742 N N . LEU A 1 217 ? 20.633 -2.224 -28.500 1.00 77.81 217 LEU A N 1
ATOM 1743 C CA . LEU A 1 217 ? 19.845 -1.751 -29.643 1.00 77.81 217 LEU A CA 1
ATOM 1744 C C . LEU A 1 217 ? 20.580 -1.955 -30.973 1.00 77.81 217 LEU A C 1
ATOM 1746 O O . LEU A 1 217 ? 19.983 -2.448 -31.925 1.00 77.81 217 LEU A O 1
ATOM 1750 N N . HIS A 1 218 ? 21.888 -1.670 -31.026 1.00 83.94 218 HIS A N 1
ATOM 1751 C CA . HIS A 1 218 ? 22.711 -1.945 -32.213 1.00 83.94 218 HIS A CA 1
ATOM 1752 C C . HIS A 1 218 ? 22.731 -3.433 -32.577 1.00 83.94 218 HIS A C 1
ATOM 1754 O O . HIS A 1 218 ? 22.501 -3.788 -33.730 1.00 83.94 218 HIS A O 1
ATOM 1760 N N . LYS A 1 219 ? 22.971 -4.313 -31.598 1.00 79.06 219 LYS A N 1
ATOM 1761 C CA . LYS A 1 219 ? 23.009 -5.767 -31.824 1.00 79.06 219 LYS A CA 1
ATOM 1762 C C . LYS A 1 219 ? 21.646 -6.330 -32.220 1.00 79.06 219 LYS A C 1
ATOM 1764 O O . LYS A 1 219 ? 21.572 -7.226 -33.054 1.00 79.06 219 LYS A O 1
ATOM 1769 N N . ALA A 1 220 ? 20.578 -5.819 -31.613 1.00 72.12 220 ALA A N 1
ATOM 1770 C CA . ALA A 1 220 ? 19.205 -6.188 -31.924 1.00 72.12 220 ALA A CA 1
ATOM 1771 C C . ALA A 1 220 ? 18.834 -5.782 -33.355 1.00 72.12 220 ALA A C 1
ATOM 1773 O O . ALA A 1 220 ? 18.337 -6.608 -34.114 1.00 72.12 220 ALA A O 1
ATOM 1774 N N . PHE A 1 221 ? 19.148 -4.543 -33.742 1.00 84.06 221 PHE A N 1
ATOM 1775 C CA . PHE A 1 221 ? 18.915 -4.033 -35.092 1.00 84.06 221 PHE A CA 1
ATOM 1776 C C . PHE A 1 221 ? 19.729 -4.794 -36.150 1.00 84.06 221 PHE A C 1
ATOM 1778 O O . PHE A 1 221 ? 19.222 -5.113 -37.220 1.00 84.06 221 PHE A O 1
ATOM 1785 N N . ALA A 1 222 ? 20.973 -5.164 -35.832 1.00 87.56 222 ALA A N 1
ATOM 1786 C CA . ALA A 1 222 ? 21.817 -5.996 -36.690 1.00 87.56 222 ALA A CA 1
ATOM 1787 C C . ALA A 1 222 ? 21.380 -7.477 -36.758 1.00 87.56 222 ALA A C 1
ATOM 1789 O O . ALA A 1 222 ? 21.982 -8.260 -37.492 1.00 87.56 222 ALA A O 1
ATOM 1790 N N . GLY A 1 223 ? 20.362 -7.884 -35.989 1.00 82.94 223 GLY A N 1
ATOM 1791 C CA . GLY A 1 223 ? 19.891 -9.269 -35.918 1.00 82.94 223 GLY A CA 1
ATOM 1792 C C . GLY A 1 223 ? 20.849 -10.225 -35.197 1.00 82.94 223 GLY A C 1
ATOM 1793 O O . GLY A 1 223 ? 20.686 -11.441 -35.282 1.00 82.94 223 GLY A O 1
ATOM 1794 N N . GLU A 1 224 ? 21.847 -9.703 -34.481 1.00 83.69 224 GLU A N 1
ATOM 1795 C CA . GLU A 1 224 ? 22.831 -10.499 -33.735 1.00 83.69 224 GLU A CA 1
ATOM 1796 C C . GLU A 1 224 ? 22.243 -11.102 -32.456 1.00 83.69 224 GLU A C 1
ATOM 1798 O O . GLU A 1 224 ? 22.710 -12.133 -31.967 1.00 83.69 224 GLU A O 1
ATOM 1803 N N . ILE A 1 225 ? 21.224 -10.450 -31.896 1.00 64.94 225 ILE A N 1
ATOM 1804 C CA . ILE A 1 225 ? 20.496 -10.910 -30.716 1.00 64.94 225 ILE A CA 1
ATOM 1805 C C . ILE A 1 225 ? 18.997 -10.816 -30.957 1.00 64.94 225 ILE A C 1
ATOM 1807 O O . ILE A 1 225 ? 18.514 -9.925 -31.654 1.00 64.94 225 ILE A O 1
ATOM 1811 N N . HIS A 1 226 ? 18.248 -11.728 -30.339 1.00 60.22 226 HIS A N 1
ATOM 1812 C CA . HIS A 1 226 ? 16.798 -11.657 -30.374 1.00 60.22 226 HIS A CA 1
ATOM 1813 C C . HIS A 1 226 ? 16.320 -10.447 -29.569 1.00 60.22 226 HIS A C 1
ATOM 1815 O O . HIS A 1 226 ? 16.630 -10.313 -28.381 1.00 60.22 226 HIS A O 1
ATOM 1821 N N . SER A 1 227 ? 15.556 -9.582 -30.227 1.00 61.69 227 SER A N 1
ATOM 1822 C CA . SER A 1 227 ? 14.820 -8.508 -29.582 1.00 61.69 227 SER A CA 1
ATOM 1823 C C . SER A 1 227 ? 13.329 -8.767 -29.719 1.00 61.69 227 SER A C 1
ATOM 1825 O O . SER A 1 227 ? 12.898 -9.223 -30.781 1.00 61.69 227 SER A O 1
ATOM 1827 N N . PRO A 1 228 ? 12.536 -8.478 -28.680 1.00 50.00 228 PRO A N 1
ATOM 1828 C CA . PRO A 1 228 ? 11.095 -8.522 -28.808 1.00 50.00 2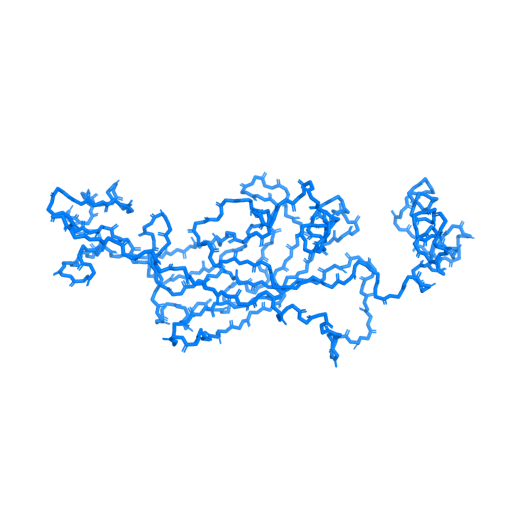28 PRO A CA 1
ATOM 1829 C C . PRO A 1 228 ? 10.527 -7.204 -29.374 1.00 50.00 228 PRO A C 1
ATOM 1831 O O . PRO A 1 228 ? 9.314 -7.096 -29.529 1.00 50.00 228 PRO A O 1
ATOM 1834 N N . LEU A 1 229 ? 11.376 -6.201 -29.664 1.00 54.59 229 LEU A N 1
ATOM 1835 C CA . LEU A 1 229 ? 10.971 -4.925 -30.260 1.00 54.59 229 LEU A CA 1
ATOM 1836 C C . LEU A 1 229 ? 10.806 -5.101 -31.765 1.00 54.59 229 LEU A C 1
ATOM 1838 O O . LEU A 1 229 ? 11.596 -5.795 -32.410 1.00 54.59 229 LEU A O 1
ATOM 1842 N N . SER A 1 230 ? 9.809 -4.428 -32.335 1.00 73.12 230 SER A N 1
ATOM 1843 C CA . SER A 1 230 ? 9.761 -4.254 -33.781 1.00 73.12 230 SER A CA 1
ATOM 1844 C C . SER A 1 230 ? 10.961 -3.426 -34.254 1.00 73.12 230 SER A C 1
ATOM 1846 O O . SER A 1 230 ? 11.565 -2.670 -33.491 1.00 73.12 230 SER A O 1
ATOM 1848 N N . GLU A 1 231 ? 11.300 -3.536 -35.536 1.00 77.31 231 GLU A N 1
ATOM 1849 C CA . GLU A 1 231 ? 12.360 -2.722 -36.142 1.00 77.31 231 GLU A CA 1
ATOM 1850 C C . GLU A 1 231 ? 12.100 -1.215 -35.961 1.00 77.31 231 GLU A C 1
ATOM 1852 O O . GLU A 1 231 ? 13.010 -0.455 -35.642 1.00 77.31 231 GLU A O 1
ATOM 1857 N N . GLU A 1 232 ? 10.836 -0.794 -36.056 1.00 77.81 232 GLU A N 1
ATOM 1858 C CA . GLU A 1 232 ? 10.410 0.590 -35.822 1.00 77.81 232 GLU A CA 1
ATOM 1859 C C . GLU A 1 232 ? 10.639 1.031 -34.366 1.00 77.81 232 GLU A C 1
ATOM 1861 O O . GLU A 1 232 ? 11.158 2.121 -34.118 1.00 77.81 232 GLU A O 1
ATOM 1866 N N . GLN A 1 233 ? 10.315 0.170 -33.395 1.00 64.00 233 GLN A N 1
ATOM 1867 C CA . GLN A 1 233 ? 10.565 0.438 -31.977 1.00 64.00 233 GLN A CA 1
ATOM 1868 C C . GLN A 1 233 ? 12.067 0.497 -31.670 1.00 64.00 233 GLN A C 1
ATOM 1870 O O . GLN A 1 233 ? 12.499 1.369 -30.919 1.00 64.00 233 GLN A O 1
ATOM 1875 N N . LEU A 1 234 ? 12.876 -0.373 -32.288 1.00 73.19 234 LEU A N 1
ATOM 1876 C CA . LEU A 1 234 ? 14.336 -0.350 -32.154 1.00 73.19 234 LEU A CA 1
ATOM 1877 C C . LEU A 1 234 ? 14.938 0.966 -32.647 1.00 73.19 234 LEU A C 1
ATOM 1879 O O . LEU A 1 234 ? 15.809 1.517 -31.977 1.00 73.19 234 LEU A O 1
ATOM 1883 N N . ILE A 1 235 ? 14.474 1.478 -33.789 1.00 80.38 235 ILE A N 1
ATOM 1884 C CA . ILE A 1 235 ? 14.932 2.760 -34.341 1.00 80.38 235 ILE A CA 1
ATOM 1885 C C . ILE A 1 235 ? 14.549 3.908 -33.405 1.00 80.38 235 ILE A C 1
ATOM 1887 O O . ILE A 1 235 ? 15.406 4.712 -33.037 1.00 80.38 235 ILE A O 1
ATOM 1891 N N . LYS A 1 236 ? 13.285 3.965 -32.971 1.00 74.25 236 LYS A N 1
ATOM 1892 C CA . LYS A 1 236 ? 12.789 5.027 -32.085 1.00 74.25 236 LYS A CA 1
ATOM 1893 C C . LYS A 1 236 ? 13.555 5.065 -30.760 1.00 74.25 236 LYS A C 1
ATOM 1895 O O . LYS A 1 236 ? 13.975 6.136 -30.317 1.00 74.25 236 LYS A O 1
ATOM 1900 N N . GLU A 1 237 ? 13.790 3.899 -30.162 1.00 66.25 237 GLU A N 1
ATOM 1901 C CA . GLU A 1 237 ? 14.571 3.794 -28.932 1.00 66.25 237 GLU A CA 1
ATOM 1902 C C . GLU A 1 237 ? 16.049 4.109 -29.149 1.00 66.25 237 GLU A C 1
ATOM 1904 O O . GLU A 1 237 ? 16.667 4.771 -28.313 1.00 66.25 237 GLU A O 1
ATOM 1909 N N . HIS A 1 238 ? 16.621 3.730 -30.294 1.00 81.81 238 HIS A N 1
ATOM 1910 C CA . HIS A 1 238 ? 17.994 4.096 -30.640 1.00 81.81 238 HIS A CA 1
ATOM 1911 C C . HIS A 1 238 ? 18.163 5.606 -30.730 1.00 81.81 238 HIS A C 1
ATOM 1913 O O . HIS A 1 238 ? 19.067 6.145 -30.096 1.00 81.81 238 HIS A O 1
ATOM 1919 N N . GLU A 1 239 ? 17.266 6.303 -31.425 1.00 79.94 239 GLU A N 1
ATOM 1920 C CA . GLU A 1 239 ? 17.292 7.763 -31.529 1.00 79.94 239 GLU A CA 1
ATOM 1921 C C . GLU A 1 239 ? 17.117 8.446 -30.170 1.00 79.94 239 GLU A C 1
ATOM 1923 O O . GLU A 1 239 ? 17.759 9.462 -29.892 1.00 79.94 239 GLU A O 1
ATOM 1928 N N . ARG A 1 240 ? 16.241 7.916 -29.310 1.00 78.12 240 ARG A N 1
ATOM 1929 C CA . ARG A 1 240 ? 16.028 8.446 -27.958 1.00 78.12 240 ARG A CA 1
ATOM 1930 C C . ARG A 1 240 ? 17.296 8.311 -27.112 1.00 78.12 240 ARG A C 1
ATOM 1932 O O . ARG A 1 240 ? 17.755 9.294 -26.533 1.00 78.12 240 ARG A O 1
ATOM 1939 N N . VAL A 1 241 ? 17.893 7.119 -27.083 1.00 68.94 241 VAL A N 1
ATOM 1940 C CA . VAL A 1 241 ? 19.115 6.821 -26.315 1.00 68.94 241 VAL A CA 1
ATOM 1941 C C . VAL A 1 241 ? 20.320 7.577 -26.870 1.00 68.94 241 VAL A C 1
ATOM 1943 O O . VAL A 1 241 ? 21.121 8.104 -26.103 1.00 68.94 241 VAL A O 1
ATOM 1946 N N . HIS A 1 242 ? 20.439 7.680 -28.195 1.00 80.19 242 HIS A N 1
ATOM 1947 C CA . HIS A 1 242 ? 21.518 8.407 -28.859 1.00 80.19 242 HIS A CA 1
ATOM 1948 C C . HIS A 1 242 ? 21.506 9.897 -28.497 1.00 80.19 242 HIS A C 1
ATOM 1950 O O . HIS A 1 242 ? 22.556 10.455 -28.182 1.00 80.19 242 HIS A O 1
ATOM 1956 N N . ARG A 1 243 ? 20.319 10.519 -28.471 1.00 75.81 243 ARG A N 1
ATOM 1957 C CA . ARG A 1 243 ? 20.145 11.908 -28.019 1.00 75.81 243 ARG A CA 1
ATOM 1958 C C . ARG A 1 243 ? 20.530 12.098 -26.556 1.00 75.81 243 ARG A C 1
ATOM 1960 O O . ARG A 1 243 ? 21.253 13.034 -26.231 1.00 75.81 243 ARG A O 1
ATOM 1967 N N . GLN A 1 244 ? 20.117 11.175 -25.686 1.00 65.62 244 GLN A N 1
ATOM 1968 C CA . GLN A 1 244 ? 20.450 11.221 -24.258 1.00 65.62 244 GLN A CA 1
ATOM 1969 C C . GLN A 1 244 ? 21.947 11.020 -23.976 1.00 65.62 244 GLN A C 1
ATOM 1971 O O . GLN A 1 244 ? 22.483 11.673 -23.087 1.00 65.62 244 GLN A O 1
ATOM 1976 N N . LEU A 1 245 ? 22.632 10.141 -24.715 1.00 74.56 245 LEU A N 1
ATOM 1977 C CA . LEU A 1 245 ? 24.071 9.911 -24.543 1.00 74.56 245 LEU A CA 1
ATOM 1978 C C . LEU A 1 245 ? 24.913 11.101 -25.012 1.00 74.56 245 LEU A C 1
ATOM 1980 O O . LEU A 1 245 ? 25.932 11.409 -24.396 1.00 74.56 245 LEU A O 1
ATOM 1984 N N . TRP A 1 246 ? 24.497 11.762 -26.095 1.00 78.38 246 TRP A N 1
ATOM 1985 C CA . TRP A 1 246 ? 25.320 12.760 -26.782 1.00 78.38 246 TRP A CA 1
ATOM 1986 C C . TRP A 1 246 ? 24.819 14.204 -26.689 1.00 78.38 246 TRP A C 1
ATOM 1988 O O . TRP A 1 246 ? 25.441 15.080 -27.286 1.00 78.38 246 TRP A O 1
ATOM 1998 N N . ASN A 1 247 ? 23.773 14.476 -25.900 1.00 67.06 247 ASN A N 1
ATOM 1999 C CA . ASN A 1 247 ? 23.204 15.814 -25.676 1.00 67.06 247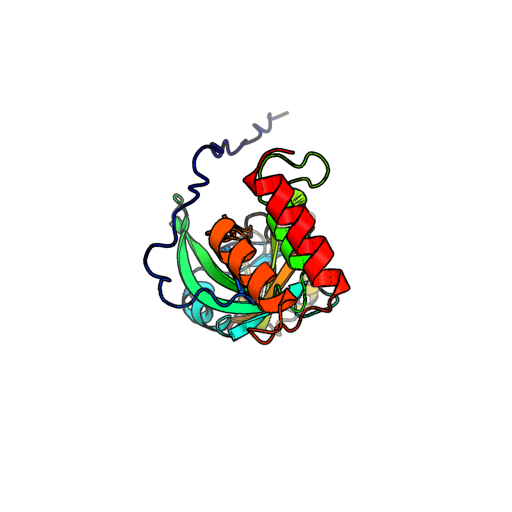 ASN A CA 1
ATOM 2000 C C . ASN A 1 247 ? 22.888 16.574 -26.984 1.00 67.06 247 ASN A C 1
ATOM 2002 O O . ASN A 1 247 ? 23.250 17.745 -27.129 1.00 67.06 247 ASN A O 1
ATOM 2006 N N . ILE A 1 248 ? 22.235 15.897 -27.932 1.00 51.84 248 ILE A N 1
ATOM 2007 C CA . ILE A 1 248 ? 21.821 16.416 -29.253 1.00 51.84 248 ILE A CA 1
ATOM 2008 C C . ILE A 1 248 ? 20.314 16.319 -29.456 1.00 51.84 248 ILE A C 1
ATOM 2010 O O . ILE A 1 248 ? 19.682 15.439 -28.831 1.00 51.84 248 ILE A O 1
#